Protein AF-A0A1X7HZS0-F1 (afdb_monomer)

Mean predicted aligned error: 18.62 Å

Sequence (352 aa):
MPVCSKCGAELDEAAKFCMECGTPVSQNKKCVKCGAELPNNAKFCFSCGAPQDVATPIAEKAEPKNNAGESSDSEENIVGKNKSSSTEETFTDPRDGEVYRTCKIGNQIWMAENLRYRPPKGGSYPYDKNKDYVEKYGRLYEWECVKEAVPPGWHLPSEEETKKMIAFIEKNYNGSDALHSEDWDDGIDSYGFNAIPSGFRGWKDDLYSSVDEFREDYRKFVFLGNSAVFWINAEINVLRIDSERVYIPQNDIVQYINDNEEYTFNDNQFRQYYACSIRCIKDAPIEIQCDFCKKTFNASKNPIKTFEQEYIDGSPIQKKDIIKRMCYGCQNTIGRDFIKKQAKLERKYKKQ

Solvent-accessible surface area (backbone atoms only — not comparable to full-atom values): 21557 Å² total; per-residue (Å²): 127,56,55,36,94,86,79,62,49,80,40,63,96,82,46,60,45,35,90,89,77,66,48,71,44,79,49,72,38,63,34,91,84,78,60,50,82,33,54,62,84,44,54,49,33,91,88,76,68,45,77,40,89,84,86,79,84,85,85,82,89,85,86,88,83,89,84,88,84,83,89,84,93,77,93,76,89,75,87,70,86,73,78,74,86,65,80,80,46,68,46,69,41,89,88,80,64,54,74,36,48,39,23,62,55,89,92,46,43,32,42,21,45,49,44,66,75,79,52,96,56,68,55,71,40,40,55,93,79,34,71,78,37,27,78,79,61,9,29,25,35,18,54,89,21,45,78,71,51,50,54,91,71,39,38,68,33,39,65,71,58,47,50,52,46,42,58,52,42,61,75,77,38,97,51,27,37,46,33,22,16,82,82,41,100,66,37,62,23,75,50,49,39,39,43,51,36,57,15,34,35,34,80,63,81,92,63,78,88,68,87,85,72,97,56,76,87,53,57,40,80,44,50,62,74,53,21,25,35,26,49,22,44,99,80,81,45,47,41,39,37,35,92,66,40,62,46,65,67,92,67,43,88,72,52,76,84,54,102,85,54,86,52,84,55,95,42,83,85,51,55,64,72,26,18,30,24,42,46,37,30,54,54,73,73,51,71,42,60,20,74,80,83,63,49,74,38,40,54,90,82,39,76,62,51,77,43,79,40,78,61,63,92,94,58,85,83,56,86,48,86,45,80,44,41,38,37,59,72,48,37,72,68,52,40,53,58,48,52,54,51,49,59,52,49,54,60,54,60,77,72,108

Secondary structure (DSSP, 8-state):
--B-TTT--B--TT-SB-TTT--B--PEEE-TTT--EEETT-SB-TTT--B---PPPPP------------------------------EEE-TTT--EEEEEEETTEEEESS------SSS-EE-GGG-THHHHHH--EEEHHHHHHHSPTTEEPPPHHHHHHHHHHHHHH-SSGGGTB-TTSTT---TTS--B---BEEEE-STTTTS-S---GGGEEEESTTTEEEEEETTTTEEEEEESS-EE--SS---EEEETTEEE----TTTGGG-EEB--PEEPPP-EEE-TTT--EEETTTS-EEEEEE---TTSS-----EEEEEEHHHIIIIIHHHHHHHHHHHHHHTT-

Structure (mmCIF, N/CA/C/O backbone):
data_AF-A0A1X7HZS0-F1
#
_entry.id   AF-A0A1X7HZS0-F1
#
loop_
_atom_site.group_PDB
_atom_site.id
_atom_site.type_symbol
_atom_site.label_atom_id
_atom_site.label_alt_id
_atom_site.label_comp_id
_atom_site.label_asym_id
_atom_site.label_entity_id
_atom_site.label_seq_id
_atom_site.pdbx_PDB_ins_code
_atom_site.Cartn_x
_atom_site.Cartn_y
_atom_site.Cartn_z
_atom_site.occupancy
_atom_site.B_iso_or_equiv
_atom_site.auth_seq_id
_atom_site.auth_comp_id
_atom_site.auth_asym_id
_atom_site.auth_atom_id
_atom_site.pdbx_PDB_model_num
ATOM 1 N N . MET A 1 1 ? -32.270 -35.314 -18.629 1.00 61.00 1 MET A N 1
ATOM 2 C CA . MET A 1 1 ? -30.945 -34.854 -19.085 1.00 61.00 1 MET A CA 1
ATOM 3 C C . MET A 1 1 ? -30.849 -33.361 -18.822 1.00 61.00 1 MET A C 1
ATOM 5 O O . MET A 1 1 ? -31.813 -32.666 -19.140 1.00 61.00 1 MET A O 1
ATOM 9 N N . PRO A 1 2 ? -29.788 -32.874 -18.160 1.00 78.38 2 PRO A N 1
ATOM 10 C CA . PRO A 1 2 ? -29.601 -31.444 -17.945 1.00 78.38 2 PRO A CA 1
ATOM 11 C C . PRO A 1 2 ? -29.408 -30.723 -19.287 1.00 78.38 2 PRO A C 1
ATOM 13 O O . PRO A 1 2 ? -28.854 -31.287 -20.224 1.00 78.38 2 PRO A O 1
ATOM 16 N N . VAL A 1 3 ? -29.878 -29.479 -19.389 1.00 85.00 3 VAL A N 1
ATOM 17 C CA . VAL A 1 3 ? -29.718 -28.634 -20.585 1.00 85.00 3 VAL A CA 1
ATOM 18 C C . VAL A 1 3 ? -29.025 -27.332 -20.213 1.00 85.00 3 VAL A C 1
ATOM 20 O O . VAL A 1 3 ? -29.193 -26.811 -19.108 1.00 85.00 3 VAL A O 1
ATOM 23 N N . CYS A 1 4 ? -28.216 -26.801 -21.125 1.00 82.75 4 CYS A N 1
ATOM 24 C CA . CYS A 1 4 ? -27.489 -25.563 -20.911 1.00 82.75 4 CYS A CA 1
ATOM 25 C C . CYS A 1 4 ? -28.460 -24.390 -20.767 1.00 82.75 4 CYS A C 1
ATOM 27 O O . CYS A 1 4 ? -29.190 -24.062 -21.700 1.00 82.75 4 CYS A O 1
ATOM 29 N N . SER A 1 5 ? -28.390 -23.687 -19.637 1.00 83.06 5 SER A N 1
ATOM 30 C CA . SER A 1 5 ? -29.230 -22.519 -19.343 1.00 83.06 5 SER A CA 1
ATOM 31 C C . SER A 1 5 ? -29.058 -21.354 -20.324 1.00 83.06 5 SER A C 1
ATOM 33 O O . SER A 1 5 ? -29.925 -20.487 -20.383 1.00 83.06 5 SER A O 1
ATOM 35 N N . LYS A 1 6 ? -27.959 -21.319 -21.094 1.00 87.75 6 LYS A N 1
ATOM 36 C CA . LYS A 1 6 ? -27.672 -20.249 -22.060 1.00 87.75 6 LYS A CA 1
ATOM 37 C C . LYS A 1 6 ? -28.044 -20.592 -23.503 1.00 87.75 6 LYS A C 1
ATOM 39 O O . LYS A 1 6 ? -28.541 -19.725 -24.209 1.00 87.75 6 LYS A O 1
ATOM 44 N N . CYS A 1 7 ? -27.764 -21.811 -23.965 1.00 89.25 7 CYS A N 1
ATOM 45 C CA . CYS A 1 7 ? -27.933 -22.181 -25.381 1.00 89.25 7 CYS A CA 1
ATOM 46 C C . CYS A 1 7 ? -28.903 -23.343 -25.621 1.00 89.25 7 CYS A C 1
ATOM 48 O O . CYS A 1 7 ? -29.181 -23.664 -26.769 1.00 89.25 7 CYS A O 1
ATOM 50 N N . GLY A 1 8 ? -29.409 -23.980 -24.562 1.00 86.50 8 GLY A N 1
ATOM 51 C CA . GLY A 1 8 ? -30.357 -25.090 -24.662 1.00 86.50 8 GLY A CA 1
ATOM 52 C C . GLY A 1 8 ? -29.756 -26.433 -25.085 1.00 86.50 8 GLY A C 1
ATOM 53 O O . GLY A 1 8 ? -30.497 -27.408 -25.129 1.00 86.50 8 GLY A O 1
ATOM 54 N N . ALA A 1 9 ? -28.448 -26.513 -25.360 1.00 89.94 9 ALA A N 1
ATOM 55 C CA . ALA A 1 9 ? -27.779 -27.771 -25.693 1.00 89.94 9 ALA A CA 1
ATOM 56 C C . ALA A 1 9 ? -27.887 -28.796 -24.552 1.00 89.94 9 ALA A C 1
ATOM 58 O O . ALA A 1 9 ? -27.833 -28.426 -23.375 1.00 89.94 9 ALA A O 1
ATOM 59 N N . GLU A 1 10 ? -28.019 -30.074 -24.898 1.00 88.62 10 GLU A N 1
ATOM 60 C CA . GLU A 1 10 ? -28.015 -31.169 -23.928 1.00 88.62 10 GLU A CA 1
ATOM 61 C C . GLU A 1 10 ? -26.640 -31.292 -23.262 1.00 88.62 10 GLU A C 1
ATOM 63 O O . GLU A 1 10 ? -25.597 -31.137 -23.899 1.00 88.62 10 GLU A O 1
ATOM 68 N N . LEU A 1 11 ? -26.641 -31.525 -21.953 1.00 80.75 11 LEU A N 1
ATOM 69 C CA . LEU A 1 11 ? -25.443 -31.628 -21.134 1.00 80.75 11 LEU A CA 1
ATOM 70 C C . LEU A 1 11 ? -25.307 -33.044 -20.580 1.00 80.75 11 LEU A C 1
ATOM 72 O O . LEU A 1 11 ? -26.287 -33.661 -20.161 1.00 80.75 11 LEU A O 1
ATOM 76 N N . ASP A 1 12 ? -24.066 -33.515 -20.514 1.00 80.06 12 ASP A N 1
ATOM 77 C CA . ASP A 1 12 ? -23.708 -34.715 -19.765 1.00 80.06 12 ASP A CA 1
ATOM 78 C C . ASP A 1 12 ? -23.912 -34.486 -18.251 1.00 80.06 12 ASP A C 1
ATOM 80 O O . ASP A 1 12 ? -23.691 -33.381 -17.739 1.00 80.06 12 ASP A O 1
ATOM 84 N N . GLU A 1 13 ? -24.331 -35.522 -17.517 1.00 72.81 13 GLU A N 1
ATOM 85 C CA . GLU A 1 13 ? -24.568 -35.460 -16.066 1.00 72.81 13 GLU A CA 1
ATOM 86 C C . GLU A 1 13 ? -23.307 -35.158 -15.242 1.00 72.81 13 GLU A C 1
ATOM 88 O O . GLU A 1 13 ? -23.432 -34.819 -14.069 1.00 72.81 13 GLU A O 1
ATOM 93 N N . ALA A 1 14 ? -22.108 -35.205 -15.826 1.00 73.69 14 ALA A N 1
ATOM 94 C CA . ALA A 1 14 ? -20.850 -34.790 -15.203 1.00 73.69 14 ALA A CA 1
ATOM 95 C C . ALA A 1 14 ? -20.228 -33.521 -15.832 1.00 73.69 14 ALA A C 1
ATOM 97 O O . ALA A 1 14 ? -19.133 -33.106 -15.433 1.00 73.69 14 ALA A O 1
ATOM 98 N N . ALA A 1 15 ? -20.891 -32.883 -16.807 1.00 75.75 15 ALA A N 1
ATOM 99 C CA . ALA A 1 15 ? -20.347 -31.720 -17.509 1.00 75.75 15 ALA A CA 1
ATOM 100 C C . ALA A 1 15 ? -20.183 -30.509 -16.573 1.00 75.75 15 ALA A C 1
ATOM 102 O O . ALA A 1 15 ? -21.143 -30.028 -15.974 1.00 75.75 15 ALA A O 1
ATOM 103 N N . LYS A 1 16 ? -18.957 -29.969 -16.493 1.00 80.44 16 LYS A N 1
ATOM 104 C CA . LYS A 1 16 ? -18.635 -28.726 -15.758 1.00 80.44 16 LYS A CA 1
ATOM 105 C C . LYS A 1 16 ? -18.859 -27.461 -16.593 1.00 80.44 16 LYS A C 1
ATOM 107 O O . LYS A 1 16 ? -19.044 -26.381 -16.039 1.00 80.44 16 LYS A O 1
ATOM 112 N N . PHE A 1 17 ? -18.849 -27.594 -17.918 1.00 88.06 17 PHE A N 1
ATOM 113 C CA . PHE A 1 17 ? -19.061 -26.518 -18.885 1.00 88.06 17 PHE A CA 1
ATOM 114 C C . PHE A 1 17 ? -19.849 -27.062 -20.080 1.00 88.06 17 PHE A C 1
ATOM 116 O O . PHE A 1 17 ? -19.702 -28.228 -20.442 1.00 88.06 17 PHE A O 1
ATOM 123 N N . CYS A 1 18 ? -20.676 -26.219 -20.693 1.00 86.62 18 CYS A N 1
ATOM 124 C CA . CYS A 1 18 ? -21.368 -26.540 -21.934 1.00 86.62 18 CYS A CA 1
ATOM 125 C C . CYS A 1 18 ? -20.360 -26.631 -23.082 1.00 86.62 18 CYS A C 1
ATOM 127 O O . CYS A 1 18 ? -19.649 -25.661 -23.344 1.00 86.62 18 CYS A O 1
ATOM 129 N N . MET A 1 19 ? -20.334 -27.763 -23.784 1.00 84.69 19 MET A N 1
ATOM 130 C CA . MET A 1 19 ? -19.405 -27.985 -24.897 1.00 84.69 19 MET A CA 1
ATOM 131 C C . MET A 1 19 ? -19.729 -27.132 -26.132 1.00 84.69 19 MET A C 1
ATOM 133 O O . MET A 1 19 ? -18.832 -26.851 -26.915 1.00 84.69 19 MET A O 1
ATOM 137 N N . GLU A 1 20 ? -20.973 -26.663 -26.267 1.00 89.62 20 GLU A N 1
ATOM 138 C CA . GLU A 1 20 ? -21.412 -25.850 -27.410 1.00 89.62 20 GLU A CA 1
ATOM 139 C C . GLU A 1 20 ? -21.134 -24.350 -27.231 1.00 89.62 20 GLU A C 1
ATOM 141 O O . GLU A 1 20 ? -20.788 -23.653 -28.179 1.00 89.62 20 GLU A O 1
ATOM 146 N N . CYS A 1 21 ? -21.290 -23.810 -26.017 1.00 90.19 21 CYS A N 1
ATOM 147 C CA . CYS A 1 21 ? -21.216 -22.357 -25.795 1.00 90.19 21 CYS A CA 1
ATOM 148 C C . CYS A 1 21 ? -20.291 -21.924 -24.651 1.00 90.19 21 CYS A C 1
ATOM 150 O O . CYS A 1 21 ? -20.258 -20.741 -24.303 1.00 90.19 21 CYS A O 1
ATOM 152 N N . GLY A 1 22 ? -19.594 -22.870 -24.015 1.00 80.88 22 GLY A N 1
ATOM 153 C CA . GLY A 1 22 ? -18.628 -22.616 -22.943 1.00 80.88 22 GLY A CA 1
ATOM 154 C C . GLY A 1 22 ? -19.232 -22.174 -21.607 1.00 80.88 22 GLY A C 1
ATOM 155 O O . GLY A 1 22 ? -18.494 -21.851 -20.681 1.00 80.88 22 GLY A O 1
ATOM 156 N N . THR A 1 23 ? -20.564 -22.142 -21.471 1.00 84.94 23 THR A N 1
ATOM 157 C CA . THR A 1 23 ? -21.205 -21.683 -20.225 1.00 84.94 23 THR A CA 1
ATOM 158 C C . THR A 1 23 ? -20.960 -22.687 -19.097 1.00 84.94 23 THR A C 1
ATOM 160 O O . THR A 1 23 ? -21.277 -23.864 -19.286 1.00 84.94 23 THR A O 1
ATOM 163 N N . PRO A 1 24 ? -20.434 -22.264 -17.932 1.00 79.88 24 PRO A N 1
ATOM 164 C CA . PRO A 1 24 ? -20.241 -23.147 -16.788 1.00 79.88 24 PRO A CA 1
ATOM 165 C C . PRO A 1 24 ? -21.575 -23.725 -16.310 1.00 79.88 24 PRO A C 1
ATOM 167 O O . PRO A 1 24 ? -22.572 -23.015 -16.176 1.00 79.88 24 PRO A O 1
ATOM 170 N N . VAL A 1 25 ? -21.583 -25.029 -16.057 1.00 76.38 25 VAL A N 1
ATOM 171 C CA . VAL A 1 25 ? -22.755 -25.778 -15.609 1.00 76.38 25 VAL A CA 1
ATOM 172 C C . VAL A 1 25 ? -22.646 -25.934 -14.098 1.00 76.38 25 VAL A C 1
ATOM 174 O O . VAL A 1 25 ? -21.897 -26.765 -13.583 1.00 76.38 25 VAL A O 1
ATOM 177 N N . SER A 1 26 ? -23.380 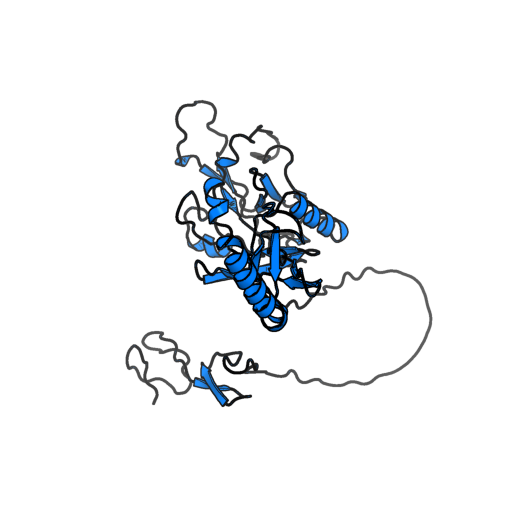-25.097 -13.370 1.00 65.81 26 SER A N 1
ATOM 178 C CA . SER A 1 26 ? -23.444 -25.162 -11.911 1.00 65.81 26 SER A CA 1
ATOM 179 C C . SER A 1 26 ? -24.327 -26.332 -11.490 1.00 65.81 26 SER A C 1
ATOM 181 O O . SER A 1 26 ? -25.541 -26.196 -11.373 1.00 65.81 26 SER A O 1
ATOM 183 N N . GLN A 1 27 ? -23.733 -27.500 -11.273 1.00 64.94 27 GLN A N 1
ATOM 184 C CA . GLN A 1 27 ? -24.422 -28.575 -10.562 1.00 64.94 27 GLN A CA 1
ATOM 185 C C . GLN A 1 27 ? -24.462 -28.235 -9.072 1.00 64.94 27 GLN A C 1
ATOM 187 O O . GLN A 1 27 ? -23.456 -27.803 -8.514 1.00 64.94 27 GLN A O 1
ATOM 192 N N . ASN A 1 28 ? -25.608 -28.402 -8.418 1.00 70.44 28 ASN A N 1
ATOM 193 C CA . ASN A 1 28 ? -25.725 -28.116 -6.992 1.00 70.44 28 ASN A CA 1
ATOM 194 C C . ASN A 1 28 ? -25.375 -29.376 -6.180 1.00 70.44 28 ASN A C 1
ATOM 196 O O . ASN A 1 28 ? -26.042 -30.400 -6.310 1.00 70.44 28 ASN A O 1
ATOM 200 N N . LYS A 1 29 ? -24.349 -29.304 -5.327 1.00 79.19 29 LYS A N 1
ATOM 201 C CA . LYS A 1 29 ? -24.060 -30.289 -4.271 1.00 79.19 29 LYS A CA 1
ATOM 202 C C . LYS A 1 29 ? -24.746 -29.892 -2.965 1.00 79.19 29 LYS A C 1
ATOM 204 O O . LYS A 1 29 ? -25.167 -28.755 -2.807 1.00 79.19 29 LYS A O 1
ATOM 209 N N . LYS A 1 30 ? -24.853 -30.796 -1.992 1.00 85.31 30 LYS A N 1
ATOM 210 C CA . LYS A 1 30 ? -25.367 -30.460 -0.651 1.00 85.31 30 LYS A CA 1
ATOM 211 C C . LYS A 1 30 ? -24.228 -30.374 0.354 1.00 85.31 30 LYS A C 1
ATOM 213 O O . LYS A 1 30 ? -23.296 -31.169 0.309 1.00 85.31 30 LYS A O 1
ATOM 218 N N . CYS A 1 31 ? -24.315 -29.415 1.270 1.00 84.38 31 CYS A N 1
ATOM 219 C CA . CYS A 1 31 ? -23.360 -29.253 2.357 1.00 84.38 31 CYS A CA 1
ATOM 220 C C . CYS A 1 31 ? -23.299 -30.517 3.229 1.00 84.38 31 CYS A C 1
ATOM 222 O O . CYS A 1 31 ? -24.317 -30.910 3.800 1.00 84.38 31 CYS A O 1
ATOM 224 N N . VAL A 1 32 ? -22.100 -31.075 3.432 1.00 86.00 32 VAL A N 1
ATOM 225 C CA . VAL A 1 32 ? -21.855 -32.267 4.264 1.00 86.00 32 VAL A CA 1
ATOM 226 C C . VAL A 1 32 ? -22.178 -32.059 5.748 1.00 86.00 32 VAL A C 1
ATOM 228 O O . VAL A 1 32 ? -22.299 -33.032 6.482 1.00 86.00 32 VAL A O 1
ATOM 231 N N . LYS A 1 33 ? -22.321 -30.805 6.208 1.00 89.12 33 LYS A N 1
ATOM 232 C CA . LYS A 1 33 ? -22.623 -30.478 7.614 1.00 89.12 33 LYS A CA 1
ATOM 233 C C . LYS A 1 33 ? -24.076 -30.066 7.854 1.00 89.12 33 LYS A C 1
ATOM 235 O O . LYS A 1 33 ? -24.669 -30.520 8.824 1.00 89.12 33 LYS A O 1
ATOM 240 N N . CYS A 1 34 ? -24.639 -29.175 7.035 1.00 89.88 34 CYS A N 1
ATOM 241 C CA . CYS A 1 34 ? -25.972 -28.601 7.279 1.00 89.88 34 CYS A CA 1
ATOM 242 C C . CYS A 1 34 ? -27.009 -28.902 6.188 1.00 89.88 34 CYS A C 1
ATOM 244 O O . CYS A 1 34 ? -28.154 -28.485 6.324 1.00 89.88 34 CYS A O 1
ATOM 246 N N . GLY A 1 35 ? -26.627 -29.583 5.102 1.00 84.75 35 GLY A N 1
ATOM 247 C CA . GLY A 1 35 ? -27.541 -29.963 4.022 1.00 84.75 35 GLY A CA 1
ATOM 248 C C . GLY A 1 35 ? -27.962 -28.840 3.066 1.00 84.75 35 GLY A C 1
ATOM 249 O O . GLY A 1 35 ? -28.710 -29.117 2.133 1.00 84.75 35 GLY A O 1
ATOM 250 N N . ALA A 1 36 ? -27.480 -27.604 3.256 1.00 85.50 36 ALA A N 1
ATOM 251 C CA . ALA A 1 36 ? -27.737 -26.491 2.336 1.00 85.50 36 ALA A CA 1
ATOM 252 C C . ALA A 1 36 ? -27.266 -26.818 0.907 1.00 85.50 36 ALA A C 1
ATOM 254 O O . ALA A 1 36 ? -26.215 -27.436 0.738 1.00 85.50 36 ALA A O 1
ATOM 255 N N . GLU A 1 37 ? -28.020 -26.397 -0.108 1.00 84.88 37 GLU A N 1
ATOM 256 C CA . GLU A 1 37 ? -27.626 -26.548 -1.513 1.00 84.88 37 GLU A CA 1
ATOM 257 C C . GLU A 1 37 ? -26.499 -25.569 -1.852 1.00 84.88 37 GLU A C 1
ATOM 259 O O . GLU A 1 37 ? -26.596 -24.372 -1.600 1.00 84.88 37 GLU A O 1
ATOM 264 N N . LEU A 1 38 ? -25.409 -26.087 -2.400 1.00 80.75 38 LEU A N 1
ATOM 265 C CA . LEU A 1 38 ? -24.179 -25.380 -2.720 1.00 80.75 38 LEU A CA 1
ATOM 266 C C . LEU A 1 38 ? -23.834 -25.592 -4.196 1.00 80.75 38 LEU A C 1
ATOM 268 O O . LEU A 1 38 ? -24.042 -26.687 -4.705 1.00 80.75 38 LEU A O 1
ATOM 272 N N . PRO A 1 39 ? -23.207 -24.627 -4.876 1.00 77.25 39 PRO A N 1
ATOM 273 C CA . PRO A 1 39 ? -22.561 -24.884 -6.161 1.00 77.25 39 PRO A CA 1
ATOM 274 C C . PRO A 1 39 ? -21.507 -26.003 -6.055 1.00 77.25 39 PRO A C 1
ATOM 276 O O . PRO A 1 39 ? -20.835 -26.128 -5.028 1.00 77.25 39 PRO A O 1
ATOM 279 N N . ASN A 1 40 ? -21.314 -26.802 -7.111 1.00 69.56 40 ASN A N 1
ATOM 280 C CA . ASN A 1 40 ? -20.417 -27.970 -7.088 1.00 69.56 40 ASN A CA 1
ATOM 281 C C . ASN A 1 40 ? -18.975 -27.604 -6.693 1.00 69.56 40 ASN A C 1
ATOM 283 O O . ASN A 1 40 ? -18.286 -28.361 -6.012 1.00 69.56 40 ASN A O 1
ATOM 287 N N . ASN A 1 41 ? -18.527 -26.405 -7.071 1.00 69.12 41 ASN A N 1
ATOM 288 C CA . ASN A 1 41 ? -17.192 -25.885 -6.779 1.00 69.12 41 ASN A CA 1
ATOM 289 C C . ASN A 1 41 ? -17.055 -25.223 -5.392 1.00 69.12 41 ASN A C 1
ATOM 291 O O . ASN A 1 41 ? -15.976 -24.727 -5.066 1.00 69.12 41 ASN A O 1
ATOM 295 N N . ALA A 1 42 ? -18.108 -25.192 -4.568 1.00 78.56 42 ALA A N 1
ATOM 296 C CA . ALA A 1 42 ? -18.057 -24.561 -3.254 1.00 78.56 42 ALA A CA 1
ATOM 297 C C . ALA A 1 42 ? -17.129 -25.341 -2.309 1.00 78.56 42 ALA A C 1
ATOM 299 O O . ALA A 1 42 ? -17.480 -26.432 -1.868 1.00 78.56 42 ALA A O 1
ATOM 300 N N . LYS A 1 43 ? -15.964 -24.779 -1.969 1.00 84.69 43 LYS A N 1
ATOM 301 C CA . LYS A 1 43 ? -15.030 -25.351 -0.975 1.00 84.69 43 LYS A CA 1
ATOM 302 C C . LYS A 1 43 ? -15.501 -25.158 0.471 1.00 84.69 43 LYS A C 1
ATOM 304 O O . LYS A 1 43 ? -15.020 -25.834 1.372 1.00 84.69 43 LYS A O 1
ATOM 309 N N . PHE A 1 44 ? -16.452 -24.250 0.696 1.00 89.19 44 PHE A N 1
ATOM 310 C CA . PHE A 1 44 ? -17.044 -23.963 2.002 1.00 89.19 44 PHE A CA 1
ATOM 311 C C . PHE A 1 44 ? -18.549 -23.719 1.864 1.00 89.19 44 PHE A C 1
ATOM 313 O O . PHE A 1 44 ? -19.019 -23.186 0.860 1.00 89.19 44 PHE A O 1
ATOM 320 N N . CYS A 1 45 ? -19.318 -24.099 2.883 1.00 86.00 45 CYS A N 1
ATOM 321 C CA . CYS A 1 45 ? -20.753 -23.842 2.932 1.00 86.00 45 CYS A CA 1
ATOM 322 C C . CYS A 1 45 ? -21.044 -22.391 3.342 1.00 86.00 45 CYS A C 1
ATOM 324 O O . CYS A 1 45 ? -20.699 -21.994 4.453 1.00 86.00 45 CYS A O 1
ATOM 326 N N . PHE A 1 46 ? -21.760 -21.629 2.512 1.00 80.69 46 PHE A N 1
ATOM 327 C CA . PHE A 1 46 ? -22.145 -20.247 2.836 1.00 80.69 46 PHE A CA 1
ATOM 328 C C . PHE A 1 46 ? -23.152 -20.135 3.995 1.00 80.69 46 PHE A C 1
ATOM 330 O O . PHE A 1 46 ? -23.268 -19.077 4.601 1.00 80.69 46 PHE A O 1
ATOM 337 N N . SER A 1 47 ? -23.870 -21.212 4.335 1.00 84.81 47 SER A N 1
ATOM 338 C CA . SER A 1 47 ? -24.829 -21.204 5.449 1.00 84.81 47 SER A CA 1
ATOM 339 C C . SER A 1 47 ? -24.204 -21.549 6.802 1.00 84.81 47 SER A C 1
ATOM 341 O O . SER A 1 47 ? -24.668 -21.051 7.820 1.00 84.81 47 SER A O 1
ATOM 343 N N . CYS A 1 48 ? -23.190 -22.423 6.852 1.00 84.62 48 CYS A N 1
ATOM 344 C CA . CYS A 1 48 ? -22.647 -22.925 8.125 1.00 84.62 48 CYS A CA 1
ATOM 345 C C . CYS A 1 48 ? -21.114 -22.901 8.239 1.00 84.62 48 CYS A C 1
ATOM 347 O O . CYS A 1 48 ? -20.578 -23.384 9.237 1.00 84.62 48 CYS A O 1
ATOM 349 N N . GLY A 1 49 ? -20.405 -22.428 7.211 1.00 82.19 49 GLY A N 1
ATOM 350 C CA . GLY A 1 49 ? -18.945 -22.282 7.193 1.00 82.19 49 GLY A CA 1
ATOM 351 C C . GLY A 1 49 ? -18.145 -23.586 7.122 1.00 82.19 49 GLY A C 1
ATOM 352 O O . GLY A 1 49 ? -16.925 -23.556 7.237 1.00 82.19 49 GLY A O 1
ATOM 353 N N . ALA A 1 50 ? -18.793 -24.744 6.958 1.00 87.25 50 ALA A N 1
ATOM 354 C CA . ALA A 1 50 ? -18.086 -26.024 6.942 1.00 87.25 50 ALA A CA 1
ATOM 355 C C . ALA A 1 50 ? -17.305 -26.222 5.633 1.00 87.25 50 ALA A C 1
ATOM 357 O O . ALA A 1 50 ? -17.888 -25.977 4.570 1.00 87.25 50 ALA A O 1
ATOM 358 N N . PRO A 1 51 ? -16.057 -26.722 5.680 1.00 88.81 51 PRO A N 1
ATOM 359 C CA . PRO A 1 51 ? -15.314 -27.101 4.483 1.00 88.81 51 PRO A CA 1
ATOM 360 C C . PRO A 1 51 ? -16.011 -28.258 3.760 1.00 88.81 51 PRO A C 1
ATOM 362 O O . PRO A 1 51 ? -16.604 -29.130 4.395 1.00 88.81 51 PRO A O 1
ATOM 365 N N . GLN A 1 52 ? -15.967 -28.237 2.435 1.00 83.75 52 GLN A N 1
ATOM 366 C CA . GLN A 1 52 ? -16.571 -29.218 1.540 1.00 83.75 52 GLN A CA 1
ATOM 367 C C . GLN A 1 52 ? -15.465 -29.721 0.607 1.00 83.75 52 GLN A C 1
ATOM 369 O O . GLN A 1 52 ? -14.795 -28.903 -0.018 1.00 83.75 52 GLN A O 1
ATOM 374 N N . ASP A 1 53 ? -15.299 -31.043 0.534 1.00 71.12 53 ASP A N 1
ATOM 375 C CA . ASP A 1 53 ? -14.244 -31.780 -0.186 1.00 71.12 53 ASP A CA 1
ATOM 376 C C . ASP A 1 53 ? -12.878 -31.809 0.532 1.00 71.12 53 ASP A C 1
ATOM 378 O O . ASP A 1 53 ? -11.979 -31.017 0.258 1.00 71.12 53 ASP A O 1
ATOM 382 N N . VAL A 1 54 ? -12.707 -32.772 1.450 1.00 51.00 54 VAL A N 1
ATOM 383 C CA . VAL A 1 54 ? -11.415 -33.077 2.091 1.00 51.00 54 VAL A CA 1
ATOM 384 C C . VAL A 1 54 ? -10.968 -34.476 1.662 1.00 51.00 54 VAL A C 1
ATOM 386 O O . VAL A 1 54 ? -11.497 -35.473 2.148 1.00 51.00 54 VAL A O 1
ATOM 389 N N . ALA A 1 55 ? -9.991 -34.554 0.757 1.00 38.53 55 ALA A N 1
ATOM 390 C CA . ALA A 1 55 ? -9.210 -35.769 0.542 1.00 38.53 55 ALA A CA 1
ATOM 391 C C . ALA A 1 55 ? -8.141 -35.858 1.644 1.00 38.53 55 ALA A C 1
ATOM 393 O O . ALA A 1 55 ? -7.331 -34.948 1.813 1.00 38.53 55 ALA A O 1
ATOM 394 N N . THR A 1 56 ? -8.179 -36.926 2.436 1.00 30.52 56 THR A N 1
ATOM 395 C CA . THR A 1 56 ? -7.252 -37.186 3.547 1.00 30.52 56 THR A CA 1
ATOM 396 C C . THR A 1 56 ? -5.974 -37.867 3.032 1.00 30.52 56 THR A C 1
ATOM 398 O O . THR A 1 56 ? -6.097 -38.824 2.269 1.00 30.52 56 THR A O 1
ATOM 401 N N . PRO A 1 57 ? -4.758 -37.476 3.459 1.00 34.56 57 PRO A N 1
ATOM 402 C CA . PRO A 1 57 ? -3.570 -38.311 3.295 1.00 34.56 57 PRO A CA 1
ATOM 403 C C . PRO A 1 57 ? -3.538 -39.411 4.367 1.00 34.56 57 PRO A C 1
ATOM 405 O O . PRO A 1 57 ? -3.731 -39.142 5.554 1.00 34.56 57 PRO A O 1
ATOM 408 N N . ILE A 1 58 ? -3.292 -40.649 3.938 1.00 32.50 58 ILE A N 1
ATOM 409 C CA . ILE A 1 58 ? -3.115 -41.832 4.788 1.00 32.50 58 ILE A CA 1
ATOM 410 C C . ILE A 1 58 ? -1.757 -41.737 5.496 1.00 32.50 58 ILE A C 1
ATOM 412 O O . ILE A 1 58 ? -0.724 -41.572 4.852 1.00 32.50 58 ILE A O 1
ATOM 416 N N . ALA A 1 59 ? -1.776 -41.844 6.825 1.00 30.38 59 ALA A N 1
ATOM 417 C CA . ALA A 1 59 ? -0.599 -42.003 7.669 1.00 30.38 59 ALA A CA 1
ATOM 418 C C . ALA A 1 59 ? -0.176 -43.479 7.708 1.00 30.38 59 ALA A C 1
ATOM 420 O O . ALA A 1 59 ? -1.010 -44.343 7.984 1.00 30.38 59 ALA A O 1
ATOM 421 N N . GLU A 1 60 ? 1.113 -43.761 7.512 1.00 32.09 60 GLU A N 1
ATOM 422 C CA . GLU A 1 60 ? 1.696 -45.079 7.772 1.00 32.09 60 GLU A CA 1
ATOM 423 C C . GLU A 1 60 ? 2.759 -44.978 8.877 1.00 32.09 60 GLU A C 1
ATOM 425 O O . GLU A 1 60 ? 3.590 -44.071 8.904 1.00 32.09 60 GLU A O 1
ATOM 430 N N . LYS A 1 61 ? 2.635 -45.884 9.850 1.00 32.72 61 LYS A N 1
ATOM 431 C CA . LYS A 1 61 ? 3.402 -45.975 11.098 1.00 32.72 61 LYS A CA 1
ATOM 432 C C . LYS A 1 61 ? 4.784 -46.594 10.870 1.00 32.72 61 LYS A C 1
ATOM 434 O O . LYS A 1 61 ? 4.880 -47.601 10.177 1.00 32.72 61 LYS A O 1
ATOM 439 N N . ALA A 1 62 ? 5.780 -46.150 11.638 1.00 28.59 62 ALA A N 1
ATOM 440 C CA . ALA A 1 62 ? 6.818 -47.037 12.169 1.00 28.59 62 ALA A CA 1
ATOM 441 C C . ALA A 1 62 ? 7.349 -46.523 13.523 1.00 28.59 62 ALA A C 1
ATOM 443 O O . ALA A 1 62 ? 7.655 -45.346 13.687 1.00 28.59 62 ALA A O 1
ATOM 444 N N . GLU A 1 63 ? 7.394 -47.441 14.486 1.00 29.83 63 GLU A N 1
ATOM 445 C CA . GLU A 1 63 ? 7.783 -47.310 15.898 1.00 29.83 63 GLU A CA 1
ATOM 446 C C . GLU A 1 63 ? 9.305 -47.552 16.128 1.00 29.83 63 GLU A C 1
ATOM 448 O O . GLU A 1 63 ? 10.013 -47.914 15.185 1.00 29.83 63 GLU A O 1
ATOM 453 N N . PRO A 1 64 ? 9.840 -47.333 17.355 1.00 35.31 64 PRO A N 1
ATOM 454 C CA . PRO A 1 64 ? 11.197 -46.834 17.601 1.00 35.31 64 PRO A CA 1
ATOM 455 C C . PRO A 1 64 ? 12.236 -47.917 17.942 1.00 35.31 64 PRO A C 1
ATOM 457 O O . PRO A 1 64 ? 11.906 -49.005 18.414 1.00 35.31 64 PRO A O 1
ATOM 460 N N . LYS A 1 65 ? 13.527 -47.570 17.817 1.00 32.56 65 LYS A N 1
ATOM 461 C CA . LYS A 1 65 ? 14.628 -48.256 18.513 1.00 32.56 65 LYS A CA 1
ATOM 462 C C . LYS A 1 65 ? 15.597 -47.255 19.140 1.00 32.56 65 LYS A C 1
ATOM 464 O O . LYS A 1 65 ? 16.084 -46.341 18.485 1.00 32.56 65 LYS A O 1
ATOM 469 N N . ASN A 1 66 ? 15.844 -47.486 20.424 1.00 30.66 66 ASN A N 1
ATOM 470 C CA . ASN A 1 66 ? 16.752 -46.772 21.313 1.00 30.66 66 ASN A CA 1
ATOM 471 C C . ASN A 1 66 ? 18.225 -47.068 20.978 1.00 30.66 66 ASN A C 1
ATOM 473 O O . ASN A 1 66 ? 18.550 -48.222 20.699 1.00 30.66 66 ASN A O 1
ATOM 477 N N . ASN A 1 67 ? 19.118 -46.087 21.139 1.00 30.92 67 ASN A N 1
ATOM 478 C CA . ASN A 1 67 ? 20.192 -46.156 22.142 1.00 30.92 67 ASN A CA 1
ATOM 479 C C . ASN A 1 67 ? 20.972 -44.837 22.261 1.00 30.92 67 ASN A C 1
ATOM 481 O O . ASN A 1 67 ? 21.134 -44.098 21.297 1.00 30.92 67 ASN A O 1
ATOM 485 N N . ALA A 1 68 ? 21.417 -44.580 23.490 1.00 29.83 68 ALA A N 1
ATOM 486 C CA . ALA A 1 68 ? 22.153 -43.411 23.953 1.00 29.83 68 ALA A CA 1
ATOM 487 C C . ALA A 1 68 ? 23.655 -43.456 23.605 1.00 29.83 68 ALA A C 1
ATOM 489 O O . ALA A 1 68 ? 24.213 -44.542 23.451 1.00 29.83 68 ALA A O 1
ATOM 490 N N . GLY A 1 69 ? 24.304 -42.282 23.583 1.00 27.11 69 GLY A N 1
ATOM 491 C CA . GLY A 1 69 ? 25.768 -42.153 23.585 1.00 27.11 69 GLY A CA 1
ATOM 492 C C . GLY A 1 69 ? 26.309 -40.785 23.139 1.00 27.11 69 GLY A C 1
ATOM 493 O O . GLY A 1 69 ? 26.599 -40.611 21.968 1.00 27.11 69 GLY A O 1
ATOM 494 N N . GLU A 1 70 ? 26.396 -39.857 24.098 1.00 27.70 70 GLU A N 1
ATOM 495 C CA . GLU A 1 70 ? 27.399 -38.788 24.338 1.00 27.70 70 GLU A CA 1
ATOM 496 C C . GLU A 1 70 ? 28.063 -37.946 23.209 1.00 27.70 70 GLU A C 1
ATOM 498 O O . GLU A 1 70 ? 28.794 -38.437 22.360 1.00 27.70 70 GLU A O 1
ATOM 503 N N . SER A 1 71 ? 27.864 -36.623 23.363 1.00 31.11 71 SER A N 1
ATOM 504 C CA . SER A 1 71 ? 28.740 -35.443 23.165 1.00 31.11 71 SER A CA 1
ATOM 505 C C . SER A 1 71 ? 29.794 -35.381 22.046 1.00 31.11 71 SER A C 1
ATOM 507 O O . SER A 1 71 ? 30.789 -36.095 22.093 1.00 31.11 71 SER A O 1
ATOM 509 N N . SER A 1 72 ? 29.717 -34.326 21.225 1.00 28.86 72 SER A N 1
ATOM 510 C CA . SER A 1 72 ? 30.686 -33.208 21.235 1.00 28.86 72 SER A CA 1
ATOM 511 C C . SER A 1 72 ? 30.286 -32.122 20.229 1.00 28.86 72 SER A C 1
ATOM 513 O O . SER A 1 72 ? 29.601 -32.395 19.248 1.00 28.86 72 SER A O 1
ATOM 515 N N . ASP A 1 73 ? 30.732 -30.904 20.508 1.00 32.00 73 ASP A N 1
ATOM 516 C CA . ASP A 1 73 ? 30.387 -29.629 19.885 1.00 32.00 73 ASP A CA 1
ATOM 517 C C . ASP A 1 73 ? 30.604 -29.537 18.364 1.00 32.00 73 ASP A C 1
ATOM 519 O O . ASP A 1 73 ? 31.654 -29.903 17.836 1.00 32.00 73 ASP A O 1
ATOM 523 N N . SER A 1 74 ? 29.624 -28.962 17.664 1.00 33.94 74 SER A N 1
ATOM 524 C CA . SER A 1 74 ? 29.809 -28.010 16.553 1.00 33.94 74 SER A CA 1
ATOM 525 C C . SER A 1 74 ? 28.441 -27.488 16.103 1.00 33.94 74 SER A C 1
ATOM 527 O O . SER A 1 74 ? 27.568 -28.239 15.675 1.00 33.94 74 SER A O 1
ATOM 529 N N . GLU A 1 75 ? 28.238 -26.181 16.260 1.00 37.56 75 GLU A N 1
ATOM 530 C CA . GLU A 1 75 ? 27.059 -25.458 15.788 1.00 37.56 75 GLU A CA 1
ATOM 531 C C . GLU A 1 75 ? 27.082 -25.375 14.254 1.00 37.56 75 GLU A C 1
ATOM 533 O O . GLU A 1 75 ? 27.788 -24.548 13.678 1.00 37.56 75 GLU A O 1
ATOM 538 N N . GLU A 1 76 ? 26.289 -26.213 13.583 1.00 34.34 76 GLU A N 1
ATOM 539 C CA . GLU A 1 76 ? 25.926 -26.007 12.181 1.00 34.34 76 GLU A CA 1
ATOM 540 C C . GLU A 1 76 ? 24.551 -25.337 12.077 1.00 34.34 76 GLU A C 1
ATOM 542 O O . GLU A 1 76 ? 23.512 -25.859 12.488 1.00 34.34 76 GLU A O 1
ATOM 547 N N . ASN A 1 77 ? 24.589 -24.132 11.507 1.00 38.81 77 ASN A N 1
ATOM 548 C CA . ASN A 1 77 ? 23.462 -23.308 11.097 1.00 38.81 77 ASN A CA 1
ATOM 549 C C . ASN A 1 77 ? 22.540 -24.067 10.129 1.00 38.81 77 ASN A C 1
ATOM 551 O O . ASN A 1 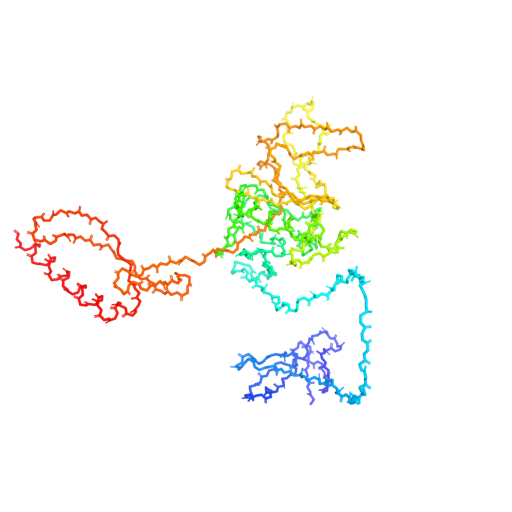77 ? 22.850 -24.215 8.948 1.00 38.81 77 ASN A O 1
ATOM 555 N N . ILE A 1 78 ? 21.356 -24.459 10.600 1.00 36.50 78 ILE A N 1
ATOM 556 C CA . ILE A 1 78 ? 20.234 -24.841 9.738 1.00 36.50 78 ILE A CA 1
ATOM 557 C C . ILE A 1 78 ? 19.182 -23.738 9.854 1.00 36.50 78 ILE A C 1
ATOM 559 O O . ILE A 1 78 ? 18.301 -23.773 10.714 1.00 36.50 78 ILE A O 1
ATOM 563 N N . VAL A 1 79 ? 19.275 -22.740 8.969 1.00 41.41 79 VAL A N 1
ATOM 564 C CA . VAL A 1 79 ? 18.185 -21.786 8.724 1.00 41.41 79 VAL A CA 1
ATOM 565 C C . VAL A 1 79 ? 17.063 -22.559 8.034 1.00 41.41 79 VAL A C 1
ATOM 567 O O . VAL A 1 79 ? 17.017 -22.729 6.816 1.00 41.41 79 VAL A O 1
ATOM 570 N N . GLY A 1 80 ? 16.186 -23.123 8.859 1.00 32.50 80 GLY A N 1
ATOM 571 C CA . GLY A 1 80 ? 14.999 -23.833 8.426 1.00 32.50 80 GLY A CA 1
ATOM 572 C C . GLY A 1 80 ? 14.021 -22.887 7.738 1.00 32.50 80 GLY A C 1
ATOM 573 O O . GLY A 1 80 ? 13.575 -21.898 8.320 1.00 32.50 80 GLY A O 1
ATOM 574 N N . LYS A 1 81 ? 13.634 -23.253 6.510 1.00 42.66 81 LYS A N 1
ATOM 575 C CA . LYS A 1 81 ? 12.409 -22.810 5.835 1.00 42.66 81 LYS A CA 1
ATOM 576 C C . LYS A 1 81 ? 11.191 -23.166 6.693 1.00 42.66 81 LYS A C 1
ATOM 578 O O . LYS A 1 81 ? 10.500 -24.145 6.429 1.00 42.66 81 LYS A O 1
ATOM 583 N N . ASN A 1 82 ? 10.888 -22.348 7.691 1.00 31.75 82 ASN A N 1
ATOM 584 C CA . ASN A 1 82 ? 9.570 -22.332 8.304 1.00 31.75 82 ASN A CA 1
ATOM 585 C C . ASN A 1 82 ? 8.709 -21.362 7.506 1.00 31.75 82 ASN A C 1
ATOM 587 O O . ASN A 1 82 ? 8.544 -20.199 7.865 1.00 31.75 82 ASN A O 1
ATOM 591 N N . LYS A 1 83 ? 8.161 -21.870 6.396 1.00 42.66 83 LYS A N 1
ATOM 592 C CA . LYS A 1 83 ? 7.046 -21.236 5.696 1.00 42.66 83 LYS A CA 1
ATOM 593 C C . LYS A 1 83 ? 5.862 -21.279 6.664 1.00 42.66 83 LYS A C 1
ATOM 595 O O . LYS A 1 83 ? 5.135 -22.268 6.732 1.00 42.66 83 LYS A O 1
ATOM 600 N N . SER A 1 84 ? 5.767 -20.252 7.508 1.00 36.78 84 SER A N 1
ATOM 601 C CA . SER A 1 84 ? 4.632 -20.021 8.390 1.00 36.78 84 SER A CA 1
ATOM 602 C C . SER A 1 84 ? 3.386 -20.056 7.518 1.00 36.78 84 SER A C 1
ATOM 604 O O . SER A 1 84 ? 3.215 -19.222 6.634 1.00 36.78 84 SER A O 1
ATOM 606 N N . SER A 1 85 ? 2.566 -21.082 7.720 1.00 39.59 85 SER A N 1
ATOM 607 C CA . SER A 1 85 ? 1.250 -21.230 7.113 1.00 39.59 85 SER A CA 1
ATOM 608 C C . SER A 1 85 ? 0.342 -20.124 7.659 1.00 39.59 85 SER A C 1
ATOM 610 O O . SER A 1 85 ? -0.481 -20.364 8.545 1.00 39.59 85 SER A O 1
ATOM 612 N N . SER A 1 86 ? 0.515 -18.899 7.166 1.00 39.12 86 SER A N 1
ATOM 613 C CA . SER A 1 86 ? -0.414 -17.801 7.377 1.00 39.12 86 SER A CA 1
ATOM 614 C C . SER A 1 86 ? -1.645 -18.055 6.512 1.00 39.12 86 SER A C 1
ATOM 616 O O . SER A 1 86 ? -1.571 -18.238 5.300 1.00 39.12 86 SER A O 1
ATOM 618 N N . THR A 1 87 ? -2.815 -18.090 7.137 1.00 43.47 87 THR A N 1
ATOM 619 C CA . THR A 1 87 ? -4.057 -17.805 6.420 1.00 43.47 87 THR A CA 1
ATOM 620 C C . THR A 1 87 ? -3.893 -16.418 5.804 1.00 43.47 87 THR A C 1
ATOM 622 O O . THR A 1 87 ? -3.766 -15.456 6.560 1.00 43.47 87 THR A O 1
ATOM 625 N N . GLU A 1 88 ? -3.813 -16.313 4.475 1.00 59.91 88 GLU A N 1
ATOM 626 C CA . GLU A 1 88 ? -3.633 -15.024 3.800 1.00 59.91 88 GLU A CA 1
ATOM 627 C C . GLU A 1 88 ? -4.811 -14.103 4.142 1.00 59.91 88 GLU A C 1
ATOM 629 O O . GLU A 1 88 ? -5.943 -14.303 3.693 1.00 59.91 88 GLU A O 1
ATOM 634 N N . GLU A 1 89 ? -4.563 -13.116 5.003 1.00 87.06 89 GLU A N 1
ATOM 635 C CA . GLU A 1 89 ? -5.553 -12.104 5.341 1.00 87.06 89 GLU A CA 1
ATOM 636 C C . GLU A 1 89 ? -5.751 -11.201 4.120 1.00 87.06 89 GLU A C 1
ATOM 638 O O . GLU A 1 89 ? -4.787 -10.697 3.542 1.00 87.06 89 GLU A O 1
ATOM 643 N N . THR A 1 90 ? -7.002 -10.983 3.720 1.00 94.94 90 THR A N 1
ATOM 644 C CA . THR A 1 90 ? -7.358 -10.144 2.569 1.00 94.94 90 THR A CA 1
ATOM 645 C C . THR A 1 90 ? -8.222 -8.959 2.991 1.00 94.94 90 THR A C 1
ATOM 647 O O . THR A 1 90 ? -8.897 -8.972 4.025 1.00 94.94 90 THR A O 1
ATOM 650 N N . PHE A 1 91 ? -8.196 -7.913 2.174 1.00 94.56 91 PHE A N 1
ATOM 651 C CA . PHE A 1 91 ? -9.034 -6.730 2.257 1.00 94.56 91 PHE A CA 1
ATOM 652 C C . PHE A 1 91 ? -9.795 -6.561 0.947 1.00 94.56 91 PHE A C 1
ATOM 654 O O . PHE A 1 91 ? -9.185 -6.475 -0.111 1.00 94.56 91 PHE A O 1
ATOM 661 N N . THR A 1 92 ? -11.120 -6.485 1.024 1.00 95.94 92 THR A N 1
ATOM 662 C CA . THR A 1 92 ? -11.961 -6.109 -0.115 1.00 95.94 92 THR A CA 1
ATOM 663 C C . THR A 1 92 ? -12.285 -4.626 -0.022 1.00 95.94 92 THR A C 1
ATOM 665 O O . THR A 1 92 ? -12.902 -4.192 0.955 1.00 95.94 92 THR A O 1
ATOM 668 N N . ASP A 1 93 ? -11.886 -3.857 -1.027 1.00 95.12 93 ASP A N 1
ATOM 669 C CA . ASP A 1 93 ? -12.187 -2.436 -1.117 1.00 95.12 93 ASP A CA 1
ATOM 670 C C . ASP A 1 93 ? -13.679 -2.235 -1.429 1.00 95.12 93 ASP A C 1
ATOM 672 O O . ASP A 1 93 ? -14.167 -2.682 -2.468 1.00 95.12 93 ASP A O 1
ATOM 676 N N . PRO A 1 94 ? -14.454 -1.581 -0.545 1.00 91.94 94 PRO A N 1
ATOM 677 C CA . PRO A 1 94 ? -15.893 -1.428 -0.740 1.00 91.94 94 PRO A CA 1
ATOM 678 C C . PRO A 1 94 ? -16.256 -0.480 -1.890 1.00 91.94 94 PRO A C 1
ATOM 680 O O . PRO A 1 94 ? -17.433 -0.385 -2.238 1.00 91.94 94 PRO A O 1
ATOM 683 N N . ARG A 1 95 ? -15.289 0.267 -2.438 1.00 94.00 95 ARG A N 1
ATOM 684 C CA . ARG A 1 95 ? -15.532 1.271 -3.481 1.00 94.00 95 ARG A CA 1
ATOM 685 C C . ARG A 1 95 ? -15.620 0.651 -4.874 1.00 94.00 95 ARG A C 1
ATOM 687 O O . ARG A 1 95 ? -16.383 1.154 -5.694 1.00 94.00 95 ARG A O 1
ATOM 694 N N . ASP A 1 96 ? -14.867 -0.416 -5.133 1.00 94.38 96 ASP A N 1
ATOM 695 C CA . ASP A 1 96 ? -14.785 -1.085 -6.441 1.00 94.38 96 ASP A CA 1
ATOM 696 C C . ASP A 1 96 ? -14.854 -2.624 -6.375 1.00 94.38 96 ASP A C 1
ATOM 698 O O . ASP A 1 96 ? -15.058 -3.263 -7.404 1.00 94.38 96 ASP A O 1
ATOM 702 N N . GLY A 1 97 ? -14.771 -3.222 -5.182 1.00 94.12 97 GLY A N 1
ATOM 703 C CA . GLY A 1 97 ? -14.804 -4.671 -4.978 1.00 94.12 97 GLY A CA 1
ATOM 704 C C . GLY A 1 97 ? -13.453 -5.364 -5.158 1.00 94.12 97 GLY A C 1
ATOM 705 O O . GLY A 1 97 ? -13.399 -6.590 -5.049 1.00 94.12 97 GLY A O 1
ATOM 706 N N . GLU A 1 98 ? -12.374 -4.614 -5.402 1.00 95.12 98 GLU A N 1
ATOM 707 C CA . GLU A 1 98 ? -11.029 -5.166 -5.546 1.00 95.12 98 GLU A CA 1
ATOM 708 C C . GLU A 1 98 ? -10.569 -5.840 -4.251 1.00 95.12 98 GLU A C 1
ATOM 710 O O . GLU A 1 98 ? -10.770 -5.323 -3.150 1.00 95.12 98 GLU A O 1
ATOM 715 N N . VAL A 1 99 ? -9.938 -7.007 -4.379 1.00 96.31 99 VAL A N 1
ATOM 716 C CA . VAL A 1 99 ? -9.422 -7.772 -3.241 1.00 96.31 99 VAL A CA 1
ATOM 717 C C . VAL A 1 99 ? -7.905 -7.680 -3.221 1.00 96.31 99 VAL A C 1
ATOM 719 O O . VAL A 1 99 ? -7.244 -7.996 -4.205 1.00 96.31 99 VAL A O 1
ATOM 722 N N . TYR A 1 100 ? -7.364 -7.275 -2.079 1.00 96.62 100 TYR A N 1
ATOM 723 C CA . TYR A 1 100 ? -5.937 -7.124 -1.841 1.00 96.62 100 TYR A CA 1
ATOM 724 C C . TYR A 1 100 ? -5.511 -8.047 -0.710 1.00 96.62 100 TYR A C 1
ATOM 726 O O . TYR A 1 100 ? -6.125 -8.060 0.360 1.00 96.62 100 TYR A O 1
ATOM 734 N N . ARG A 1 101 ? -4.433 -8.796 -0.903 1.00 96.62 101 ARG A N 1
ATOM 735 C CA . ARG A 1 101 ? -3.744 -9.484 0.184 1.00 96.62 101 ARG A CA 1
ATOM 736 C C . ARG A 1 101 ? -3.131 -8.471 1.142 1.00 96.62 101 ARG A C 1
ATOM 738 O O . ARG A 1 101 ? -2.802 -7.335 0.789 1.00 96.62 101 ARG A O 1
ATOM 745 N N . THR A 1 102 ? -2.971 -8.904 2.380 1.00 96.75 102 THR A N 1
ATOM 746 C CA . THR A 1 102 ? -2.374 -8.120 3.455 1.00 96.75 102 THR A CA 1
ATOM 747 C C . THR A 1 102 ? -1.357 -8.969 4.197 1.00 96.75 102 THR A C 1
ATOM 749 O O . THR A 1 102 ? -1.464 -10.195 4.244 1.00 96.75 102 THR A O 1
ATOM 752 N N . CYS A 1 103 ? -0.363 -8.314 4.778 1.00 95.62 103 CYS A N 1
ATOM 753 C CA . CYS A 1 103 ? 0.695 -8.968 5.526 1.00 95.62 103 CYS A CA 1
ATOM 754 C C . CYS A 1 103 ? 0.951 -8.243 6.844 1.00 95.62 103 CYS A C 1
ATOM 756 O O . CYS A 1 103 ? 0.613 -7.069 7.013 1.00 95.62 103 CYS A O 1
ATOM 758 N N . LYS A 1 104 ? 1.554 -8.947 7.802 1.00 94.62 104 LYS A N 1
ATOM 759 C CA . LYS A 1 104 ? 1.903 -8.377 9.103 1.00 94.62 104 LYS A CA 1
ATOM 760 C C . LYS A 1 104 ? 3.415 -8.236 9.218 1.00 94.62 104 LYS A C 1
ATOM 762 O O . LYS A 1 104 ? 4.123 -9.237 9.202 1.00 94.62 104 LYS A O 1
ATOM 767 N N . ILE A 1 105 ? 3.885 -7.005 9.411 1.00 93.81 105 ILE A N 1
ATOM 768 C CA . ILE A 1 105 ? 5.297 -6.689 9.664 1.00 93.81 105 ILE A CA 1
ATOM 769 C C . ILE A 1 105 ? 5.377 -5.997 11.022 1.00 93.81 105 ILE A C 1
ATOM 771 O O . ILE A 1 105 ? 4.779 -4.941 11.244 1.00 93.81 105 ILE A O 1
ATOM 775 N N . GLY A 1 106 ? 6.051 -6.638 11.977 1.00 92.38 106 GLY A N 1
ATOM 776 C CA . GLY A 1 106 ? 5.987 -6.238 13.379 1.00 92.38 106 GLY A CA 1
ATOM 777 C C . GLY A 1 106 ? 4.540 -6.190 13.885 1.00 92.38 106 GLY A C 1
ATOM 778 O O . GLY A 1 106 ? 3.837 -7.200 13.899 1.00 92.38 106 GLY A O 1
ATOM 779 N N . ASN A 1 107 ? 4.087 -5.005 14.299 1.00 91.75 107 ASN A N 1
ATOM 780 C CA . ASN A 1 107 ? 2.719 -4.770 14.783 1.00 91.75 107 ASN A CA 1
ATOM 781 C C . ASN A 1 107 ? 1.799 -4.105 13.747 1.00 91.75 107 ASN A C 1
ATOM 783 O O . ASN A 1 107 ? 0.636 -3.848 14.054 1.00 91.75 107 ASN A O 1
ATOM 787 N N . GLN A 1 108 ? 2.302 -3.820 12.547 1.00 95.25 108 GLN A N 1
ATOM 788 C CA . GLN A 1 108 ? 1.551 -3.157 11.485 1.00 95.25 108 GLN A CA 1
ATOM 789 C C . GLN A 1 108 ? 1.002 -4.188 10.501 1.00 95.25 108 GLN A C 1
ATOM 791 O O . GLN A 1 108 ? 1.670 -5.174 10.185 1.00 95.25 108 GLN A O 1
ATOM 796 N N . ILE A 1 109 ? -0.212 -3.942 10.008 1.00 96.06 109 ILE A N 1
ATOM 797 C CA . ILE A 1 109 ? -0.805 -4.704 8.909 1.00 96.06 109 ILE A CA 1
ATOM 798 C C . ILE A 1 109 ? -0.705 -3.839 7.658 1.00 96.06 109 ILE A C 1
ATOM 800 O O . ILE A 1 109 ? -1.292 -2.759 7.611 1.00 96.06 109 ILE A O 1
ATOM 804 N N . TRP A 1 110 ? 0.042 -4.320 6.674 1.00 97.38 110 TRP A N 1
ATOM 805 C CA . TRP A 1 110 ? 0.323 -3.652 5.411 1.00 97.38 110 TRP A CA 1
ATOM 806 C C . TRP A 1 110 ? -0.470 -4.299 4.278 1.00 97.38 110 TRP A C 1
ATOM 808 O O . TRP A 1 110 ? -0.768 -5.494 4.317 1.00 97.38 110 TRP A O 1
ATOM 818 N N . MET A 1 111 ? -0.790 -3.526 3.243 1.00 97.50 111 MET A N 1
ATOM 819 C CA . MET A 1 111 ? -1.174 -4.106 1.957 1.00 97.50 111 MET A CA 1
ATOM 820 C C . MET A 1 111 ? 0.016 -4.858 1.345 1.00 97.50 111 MET A C 1
ATOM 822 O O . MET A 1 111 ? 1.120 -4.314 1.258 1.00 97.50 111 MET A O 1
ATOM 826 N N . ALA A 1 112 ? -0.234 -6.088 0.895 1.00 96.94 112 ALA A N 1
ATOM 827 C CA . ALA A 1 112 ? 0.726 -6.946 0.195 1.00 96.94 112 ALA A CA 1
ATOM 828 C C . ALA A 1 112 ? 0.664 -6.780 -1.339 1.00 96.94 112 ALA A C 1
ATOM 830 O O . ALA A 1 112 ? 1.460 -7.356 -2.078 1.00 96.94 112 ALA A O 1
ATOM 831 N N . GLU A 1 113 ? -0.249 -5.945 -1.832 1.00 96.50 113 GLU A N 1
ATOM 832 C CA . GLU A 1 113 ? -0.406 -5.635 -3.250 1.00 96.50 113 GLU A CA 1
ATOM 833 C C . GLU A 1 113 ? -0.491 -4.124 -3.468 1.00 96.50 113 GLU A C 1
ATOM 835 O O . GLU A 1 113 ? -0.938 -3.375 -2.596 1.00 96.50 113 GLU A O 1
ATOM 840 N N . ASN A 1 114 ? -0.056 -3.677 -4.646 1.00 97.44 114 ASN A N 1
ATOM 841 C CA . ASN A 1 114 ? -0.168 -2.279 -5.043 1.00 97.44 114 ASN A CA 1
ATOM 842 C C . ASN A 1 114 ? -1.638 -1.947 -5.320 1.00 97.44 114 ASN A C 1
ATOM 844 O O . ASN A 1 114 ? -2.340 -2.704 -5.990 1.00 97.44 114 ASN A O 1
ATOM 848 N N . LEU A 1 115 ? -2.098 -0.790 -4.845 1.00 97.06 115 LEU A N 1
ATOM 849 C CA . LEU A 1 115 ? -3.490 -0.381 -5.002 1.00 97.06 115 LEU A CA 1
ATOM 850 C C . LEU A 1 115 ? -3.904 -0.302 -6.487 1.00 97.06 115 LEU A C 1
ATOM 852 O O . LEU A 1 115 ? -3.209 0.311 -7.308 1.00 97.06 115 LEU A O 1
ATOM 856 N N . ARG A 1 116 ? -5.081 -0.846 -6.822 1.00 97.06 116 ARG A N 1
ATOM 857 C CA . ARG A 1 116 ? -5.666 -0.867 -8.177 1.00 97.06 116 ARG A CA 1
ATOM 858 C C . ARG A 1 116 ? -6.866 0.066 -8.364 1.00 97.06 116 ARG A C 1
ATOM 860 O O . ARG A 1 116 ? -7.317 0.235 -9.497 1.00 97.06 116 ARG A O 1
ATOM 867 N N . TYR A 1 117 ? -7.343 0.702 -7.295 1.00 96.31 117 TYR A N 1
ATOM 868 C CA . TYR A 1 117 ? -8.472 1.632 -7.337 1.00 96.31 117 TYR A CA 1
ATOM 869 C C . TYR A 1 117 ? -8.238 2.768 -8.342 1.00 96.31 117 TYR A C 1
ATOM 871 O O . TYR A 1 117 ? -7.154 3.339 -8.423 1.00 96.31 117 TYR A O 1
ATOM 879 N N . ARG A 1 118 ? -9.258 3.143 -9.118 1.00 95.44 118 ARG A N 1
ATOM 880 C CA . ARG A 1 118 ? -9.181 4.287 -10.041 1.00 95.44 118 ARG A CA 1
ATOM 881 C C . ARG A 1 118 ? -9.959 5.475 -9.464 1.00 95.44 118 ARG A C 1
ATOM 883 O O . ARG A 1 118 ? -11.185 5.485 -9.579 1.00 95.44 118 ARG A O 1
ATOM 890 N N . PRO A 1 119 ? -9.284 6.503 -8.913 1.00 92.56 119 PRO A N 1
ATOM 891 C CA . PRO A 1 119 ? -9.954 7.700 -8.431 1.00 92.56 119 PRO A CA 1
ATOM 892 C C . PRO A 1 119 ? -10.742 8.394 -9.553 1.00 92.56 119 PRO A C 1
ATOM 894 O O . PRO A 1 119 ? -10.309 8.389 -10.710 1.00 92.56 119 PRO A O 1
ATOM 897 N N . PRO A 1 120 ? -11.882 9.032 -9.236 1.00 89.62 120 PRO A N 1
ATOM 898 C CA . PRO A 1 120 ? -12.671 9.773 -10.221 1.00 89.62 120 PRO A CA 1
ATOM 899 C C . PRO A 1 120 ? -11.989 11.071 -10.681 1.00 89.62 120 PRO A C 1
ATOM 901 O O . PRO A 1 120 ? -12.388 11.640 -11.696 1.00 89.62 120 PRO A O 1
ATOM 904 N N . LYS A 1 121 ? -10.995 11.562 -9.929 1.00 87.19 121 LYS A N 1
ATOM 905 C CA . L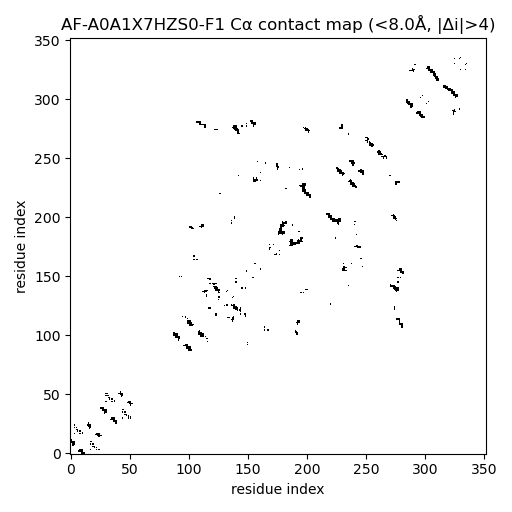YS A 1 121 ? -10.245 12.792 -10.200 1.00 87.19 121 LYS A CA 1
ATOM 906 C C . LYS A 1 121 ? -8.748 12.572 -9.986 1.00 87.19 121 LYS A C 1
ATOM 908 O O . LYS A 1 121 ? -8.358 11.799 -9.115 1.00 87.19 121 LYS A O 1
ATOM 913 N N . GLY A 1 122 ? -7.960 13.319 -10.751 1.00 84.50 122 GLY A N 1
ATOM 914 C CA . GLY A 1 122 ? -6.501 13.331 -10.731 1.00 84.50 122 GLY A CA 1
ATOM 915 C C . GLY A 1 122 ? -5.834 12.186 -11.495 1.00 84.50 122 GLY A C 1
ATOM 916 O O . GLY A 1 122 ? -6.505 11.292 -12.025 1.00 84.50 122 GLY A O 1
ATOM 917 N N . GLY A 1 123 ? -4.507 12.245 -11.606 1.00 88.25 123 GLY A N 1
ATOM 918 C CA . GLY A 1 123 ? -3.725 11.305 -12.409 1.00 88.25 123 GLY A CA 1
ATOM 919 C C . GLY A 1 123 ? -3.536 9.929 -11.765 1.00 88.25 123 GLY A C 1
ATOM 920 O O . GLY A 1 123 ? -2.838 9.791 -10.765 1.00 88.25 123 GLY A O 1
ATOM 921 N N . SER A 1 124 ? -4.087 8.880 -12.385 1.00 92.38 124 SER A N 1
ATOM 922 C CA . SER A 1 124 ? -3.812 7.478 -12.034 1.00 92.38 124 SER A CA 1
ATOM 923 C C . SER A 1 124 ? -3.577 6.631 -13.285 1.00 92.38 124 SER A C 1
ATOM 925 O O . SER A 1 124 ? -4.449 6.515 -14.158 1.00 92.38 124 SER A O 1
ATOM 927 N N . TYR A 1 125 ? -2.406 6.004 -13.370 1.00 90.69 125 TYR A N 1
ATOM 928 C CA . TYR A 1 125 ? -1.884 5.432 -14.607 1.00 90.69 125 TYR A CA 1
ATOM 929 C C . TYR A 1 125 ? -1.577 3.941 -14.455 1.00 90.69 125 TYR A C 1
ATOM 931 O O . TYR A 1 125 ? -0.902 3.553 -13.502 1.00 90.69 125 TYR A O 1
ATOM 939 N N . PRO A 1 126 ? -2.038 3.094 -15.391 1.00 89.81 126 PRO A N 1
ATOM 940 C CA . PRO A 1 126 ? -1.438 1.782 -15.571 1.00 89.81 126 PRO A CA 1
ATOM 941 C C . PRO A 1 126 ? -0.064 1.924 -16.244 1.00 89.81 126 PRO A C 1
ATOM 943 O O . PRO A 1 126 ? 0.173 2.896 -16.971 1.00 89.81 126 PRO A O 1
ATOM 946 N N . TYR A 1 127 ? 0.808 0.936 -16.058 1.00 80.44 127 TYR A N 1
ATOM 947 C CA . TYR A 1 127 ? 2.091 0.870 -16.763 1.00 80.44 127 TYR A CA 1
ATOM 948 C C . TYR A 1 127 ? 1.902 0.800 -18.276 1.00 80.44 127 TYR A C 1
ATOM 950 O O . TYR A 1 127 ? 0.990 0.129 -18.752 1.00 80.44 127 TYR A O 1
ATOM 958 N N . ASP A 1 128 ? 2.727 1.535 -19.028 1.00 75.56 128 ASP A N 1
ATOM 959 C CA . ASP A 1 128 ? 2.721 1.611 -20.499 1.00 75.56 128 ASP A CA 1
ATOM 960 C C . ASP A 1 128 ? 1.344 1.826 -21.140 1.00 75.56 128 ASP A C 1
ATOM 962 O O . ASP A 1 128 ? 1.095 1.439 -22.281 1.00 75.56 128 ASP A O 1
ATOM 966 N N . LYS A 1 129 ? 0.412 2.449 -20.405 1.00 77.50 129 LYS A N 1
ATOM 967 C CA . LYS A 1 129 ? -0.995 2.590 -20.818 1.00 77.50 129 LYS A CA 1
ATOM 968 C C . LYS A 1 129 ? -1.689 1.235 -21.080 1.00 77.50 129 LYS A C 1
ATOM 970 O O . LYS A 1 129 ? -2.786 1.215 -21.639 1.00 77.50 129 LYS A O 1
ATOM 975 N N . ASN A 1 130 ? -1.102 0.125 -20.630 1.00 80.69 130 ASN A N 1
ATOM 976 C CA . ASN A 1 130 ? -1.617 -1.226 -20.785 1.00 80.69 130 ASN A CA 1
ATOM 977 C C . ASN A 1 130 ? -2.439 -1.637 -19.555 1.00 80.69 130 ASN A C 1
ATOM 979 O O . ASN A 1 130 ? -1.936 -1.703 -18.436 1.00 80.69 130 ASN A O 1
ATOM 983 N N . LYS A 1 131 ? -3.726 -1.932 -19.760 1.00 83.81 131 LYS A N 1
ATOM 984 C CA . LYS A 1 131 ? -4.633 -2.320 -18.671 1.00 83.81 131 LYS A CA 1
ATOM 985 C C . LYS A 1 131 ? -4.278 -3.668 -18.048 1.00 83.81 131 LYS A C 1
ATOM 987 O O . LYS A 1 131 ? -4.549 -3.840 -16.865 1.00 83.81 131 LYS A O 1
ATOM 992 N N . ASP A 1 132 ? -3.638 -4.562 -18.791 1.00 84.50 132 ASP A N 1
ATOM 993 C CA . ASP A 1 132 ? -3.262 -5.889 -18.291 1.00 84.50 132 ASP A CA 1
ATOM 994 C C . ASP A 1 132 ? -2.191 -5.789 -17.194 1.00 84.50 132 ASP A C 1
ATOM 996 O O . ASP A 1 132 ? -2.104 -6.632 -16.306 1.00 84.50 132 ASP A O 1
ATOM 1000 N N . TYR A 1 133 ? -1.421 -4.698 -17.189 1.00 86.62 133 TYR A N 1
ATOM 1001 C CA . TYR A 1 133 ? -0.424 -4.422 -16.159 1.00 86.62 133 TYR A CA 1
ATOM 1002 C C . TYR A 1 133 ? -1.017 -3.913 -14.846 1.00 86.62 133 TYR A C 1
ATOM 1004 O O . TYR A 1 133 ? -0.303 -3.876 -13.849 1.00 86.62 133 TYR A O 1
ATOM 1012 N N . VAL A 1 134 ? -2.304 -3.555 -14.809 1.00 90.19 134 VAL A N 1
ATOM 1013 C CA . VAL A 1 134 ? -2.968 -3.136 -13.565 1.00 90.19 134 VAL A CA 1
ATOM 1014 C C . VAL A 1 134 ? -3.041 -4.290 -12.580 1.00 90.19 134 VAL A C 1
ATOM 1016 O O . VAL A 1 134 ? -2.792 -4.081 -11.398 1.00 90.19 134 VAL A O 1
ATOM 1019 N N . GLU A 1 135 ? -3.354 -5.491 -13.063 1.00 89.31 135 GLU A N 1
ATOM 1020 C CA . GLU A 1 135 ? -3.471 -6.672 -12.209 1.00 89.31 135 GLU A CA 1
ATOM 1021 C C . GLU A 1 135 ? -2.126 -7.006 -11.561 1.00 89.31 135 GLU A C 1
ATOM 1023 O O . GLU A 1 135 ? -2.045 -7.185 -10.350 1.00 89.31 135 GLU A O 1
ATOM 1028 N N . LYS A 1 136 ? -1.052 -6.996 -12.365 1.00 87.69 136 LYS A N 1
ATOM 1029 C CA . LYS A 1 136 ? 0.299 -7.319 -11.900 1.00 87.69 136 LYS A CA 1
ATOM 1030 C C . LYS A 1 136 ? 0.915 -6.209 -11.044 1.00 87.69 136 LYS A C 1
ATOM 1032 O O . LYS A 1 136 ? 1.371 -6.466 -9.939 1.00 87.69 136 LYS A O 1
ATOM 1037 N N . TYR A 1 137 ? 0.968 -4.980 -11.553 1.00 89.88 137 TYR A N 1
ATOM 1038 C CA . TYR A 1 137 ? 1.768 -3.902 -10.958 1.00 89.88 137 TYR A CA 1
ATOM 1039 C C . TYR A 1 137 ? 0.949 -2.882 -10.162 1.00 89.88 137 TYR A C 1
ATOM 1041 O O . TYR A 1 137 ? 1.523 -2.003 -9.514 1.00 89.88 137 TYR A O 1
ATOM 1049 N N . GLY A 1 138 ? -0.378 -2.969 -10.191 1.00 94.62 138 GLY A N 1
ATOM 1050 C CA . GLY A 1 138 ? -1.244 -1.933 -9.648 1.00 94.62 138 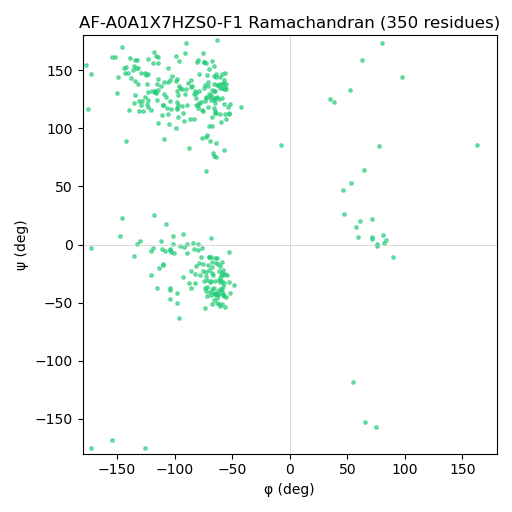GLY A CA 1
ATOM 1051 C C . GLY A 1 138 ? -1.315 -0.697 -10.543 1.00 94.62 138 GLY A C 1
ATOM 1052 O O . GLY A 1 138 ? -1.081 -0.742 -11.755 1.00 94.62 138 GLY A O 1
ATOM 1053 N N . ARG A 1 139 ? -1.662 0.442 -9.938 1.00 95.06 139 ARG A N 1
ATOM 1054 C CA . ARG A 1 139 ? -1.605 1.753 -10.599 1.00 95.06 139 ARG A CA 1
ATOM 1055 C C . ARG A 1 139 ? -0.564 2.642 -9.940 1.00 95.06 139 ARG A C 1
ATOM 1057 O O . ARG A 1 139 ? -0.274 2.515 -8.753 1.00 95.06 139 ARG A O 1
ATOM 1064 N N . LEU A 1 140 ? -0.085 3.600 -10.718 1.00 94.06 140 LEU A N 1
ATOM 1065 C CA . LEU A 1 140 ? 0.709 4.721 -10.245 1.00 94.06 140 LEU A CA 1
ATOM 1066 C C . LEU A 1 140 ? -0.186 5.941 -10.058 1.00 94.06 140 LEU A C 1
ATOM 1068 O O . LEU A 1 140 ? -0.955 6.276 -10.958 1.00 94.06 140 LEU A O 1
ATOM 1072 N N . TYR A 1 141 ? -0.075 6.610 -8.917 1.00 93.62 141 TYR A N 1
ATOM 1073 C CA . TYR A 1 141 ? -0.957 7.708 -8.518 1.00 93.62 141 TYR A CA 1
ATOM 1074 C C . TYR A 1 141 ? -0.173 9.001 -8.411 1.00 93.62 141 TYR A C 1
ATOM 1076 O O . TYR A 1 141 ? 0.851 9.020 -7.745 1.00 93.62 141 TYR A O 1
ATOM 1084 N N . GLU A 1 142 ? -0.640 10.082 -9.020 1.00 91.19 142 GLU A N 1
ATOM 1085 C CA . GLU A 1 142 ? -0.119 11.419 -8.734 1.00 91.19 142 GLU A CA 1
ATOM 1086 C C . GLU A 1 142 ? -0.530 11.865 -7.331 1.00 91.19 142 GLU A C 1
ATOM 1088 O O . GLU A 1 142 ? -1.592 11.476 -6.832 1.00 91.19 142 GLU A O 1
ATOM 1093 N N . TRP A 1 143 ? 0.299 12.708 -6.710 1.00 88.50 143 TRP A N 1
ATOM 1094 C CA . TRP A 1 143 ? 0.109 13.147 -5.327 1.00 88.50 143 TRP A CA 1
ATOM 1095 C C . TRP A 1 143 ? -1.303 13.696 -5.053 1.00 88.50 143 TRP A C 1
ATOM 1097 O O . TRP A 1 143 ? -1.935 13.349 -4.054 1.00 88.50 143 TRP A O 1
ATOM 1107 N N . GLU A 1 144 ? -1.842 14.490 -5.982 1.00 87.69 144 GLU A N 1
ATOM 1108 C CA . GLU A 1 144 ? -3.159 15.129 -5.866 1.00 87.69 144 GLU A CA 1
ATOM 1109 C C . GLU A 1 144 ? -4.329 14.152 -5.660 1.00 87.69 144 GLU A C 1
ATOM 1111 O O . GLU A 1 144 ? -5.343 14.525 -5.067 1.00 87.69 144 GLU A O 1
ATOM 1116 N N . CYS A 1 145 ? -4.200 12.901 -6.115 1.00 90.38 145 CYS A N 1
ATOM 1117 C CA . CYS A 1 145 ? -5.259 11.898 -6.017 1.00 90.38 145 CYS A CA 1
ATOM 1118 C C . CYS A 1 145 ? -5.020 10.861 -4.912 1.00 90.38 145 CYS A C 1
ATOM 1120 O O . CYS A 1 145 ? -5.907 10.049 -4.653 1.00 90.38 145 CYS A O 1
ATOM 1122 N N . VAL A 1 146 ? -3.873 10.900 -4.218 1.00 91.31 146 VAL A N 1
ATOM 1123 C CA . VAL A 1 146 ? -3.509 9.914 -3.182 1.00 91.31 146 VAL A CA 1
ATOM 1124 C C . VAL A 1 146 ? -4.562 9.854 -2.078 1.00 91.31 146 VAL A C 1
ATOM 1126 O O . VAL A 1 146 ? -5.000 8.769 -1.702 1.00 91.31 146 VAL A O 1
ATOM 1129 N N . LYS A 1 147 ? -5.040 11.010 -1.600 1.00 89.69 147 LYS A N 1
ATOM 1130 C CA . LYS A 1 147 ? -6.061 11.072 -0.542 1.00 89.69 147 LYS A CA 1
ATOM 1131 C C . LYS A 1 147 ? -7.373 10.388 -0.942 1.00 89.69 147 LYS A C 1
ATOM 1133 O O . LYS A 1 147 ? -7.989 9.733 -0.112 1.00 89.69 147 LYS A O 1
ATOM 1138 N N . GLU A 1 148 ? -7.785 10.536 -2.198 1.00 92.00 148 GLU A N 1
ATOM 1139 C CA . GLU A 1 148 ? -8.986 9.883 -2.736 1.00 92.00 148 GLU A CA 1
ATOM 1140 C C . GLU A 1 148 ? -8.734 8.403 -3.058 1.00 92.00 148 GLU A C 1
ATOM 1142 O O . GLU A 1 148 ? -9.663 7.595 -3.058 1.00 92.00 148 GLU A O 1
ATOM 1147 N N . ALA A 1 149 ? -7.481 8.033 -3.337 1.00 94.62 149 ALA A N 1
ATOM 1148 C CA . ALA A 1 149 ? -7.086 6.665 -3.626 1.00 94.62 149 ALA A CA 1
ATOM 1149 C C . ALA A 1 149 ? -7.080 5.785 -2.371 1.00 94.62 149 ALA A C 1
ATOM 1151 O O . ALA A 1 149 ? -7.519 4.644 -2.443 1.00 94.62 149 ALA A O 1
ATOM 1152 N N . VAL A 1 150 ? -6.674 6.295 -1.209 1.00 95.12 150 VAL A N 1
ATOM 1153 C CA . VAL A 1 150 ? -6.619 5.513 0.039 1.00 95.12 150 VAL A CA 1
ATOM 1154 C C . VAL A 1 150 ? -8.026 5.051 0.490 1.00 95.12 150 VAL A C 1
ATOM 1156 O O . VAL A 1 150 ? -8.928 5.884 0.611 1.00 95.12 150 VAL A O 1
ATOM 1159 N N . PRO A 1 151 ? -8.256 3.741 0.729 1.00 95.25 151 PRO A N 1
ATOM 1160 C CA . PRO A 1 151 ? -9.566 3.232 1.135 1.00 95.25 151 PRO A CA 1
ATOM 1161 C C . PRO A 1 151 ? -9.925 3.536 2.597 1.00 95.25 151 PRO A C 1
ATOM 1163 O O . PRO A 1 151 ? -9.040 3.686 3.437 1.00 95.25 151 PRO A O 1
ATOM 1166 N N . PRO A 1 152 ? -11.224 3.543 2.956 1.00 89.75 152 PRO A N 1
ATOM 1167 C CA . PRO A 1 152 ? -11.652 3.669 4.348 1.00 89.75 152 PRO A CA 1
ATOM 1168 C C . PRO A 1 152 ? -11.095 2.551 5.245 1.00 89.75 152 PRO A C 1
ATOM 1170 O O . PRO A 1 152 ? -11.131 1.377 4.874 1.00 89.75 152 PRO A O 1
ATOM 1173 N N . GLY A 1 153 ? -10.657 2.900 6.459 1.00 89.88 153 GLY A N 1
ATOM 1174 C CA . GLY A 1 153 ? -10.053 1.950 7.405 1.00 89.88 153 GLY A CA 1
ATOM 1175 C C . GLY A 1 153 ? -8.572 1.660 7.138 1.00 89.88 153 GLY A C 1
ATOM 1176 O O . GLY A 1 153 ? -8.001 0.759 7.760 1.00 89.88 153 GLY A O 1
ATOM 1177 N N . TRP A 1 154 ? -7.977 2.407 6.211 1.00 95.50 154 TRP A N 1
ATOM 1178 C CA . TRP A 1 154 ? -6.577 2.366 5.839 1.00 95.50 154 TRP A CA 1
ATOM 1179 C C . TRP A 1 154 ? -6.044 3.793 5.714 1.00 95.50 154 TRP A C 1
ATOM 1181 O O . TRP A 1 154 ? -6.785 4.718 5.377 1.00 95.50 154 TRP A O 1
ATOM 1191 N N . HIS A 1 155 ? -4.744 3.965 5.924 1.00 94.88 155 HIS A N 1
ATOM 1192 C CA . HIS A 1 155 ? -4.057 5.237 5.730 1.00 94.88 155 HIS A CA 1
ATOM 1193 C C . HIS A 1 155 ? -2.769 5.050 4.933 1.00 94.88 155 HIS A C 1
ATOM 1195 O O . HIS A 1 155 ? -2.198 3.957 4.846 1.00 94.88 155 HIS A O 1
ATOM 1201 N N . LEU A 1 156 ? -2.314 6.145 4.329 1.00 95.25 156 LEU A N 1
ATOM 1202 C CA . LEU A 1 156 ? -0.980 6.213 3.754 1.00 95.25 156 LEU A CA 1
ATOM 1203 C C . LEU A 1 156 ? 0.056 6.125 4.891 1.00 95.25 156 LEU A C 1
ATOM 1205 O O . LEU A 1 156 ? -0.105 6.860 5.867 1.00 95.25 156 LEU A O 1
ATOM 1209 N N . PRO A 1 157 ? 1.101 5.285 4.785 1.00 95.50 157 PRO A N 1
ATOM 1210 C CA . PRO A 1 157 ? 2.094 5.133 5.844 1.00 95.50 157 PRO A CA 1
ATOM 1211 C C . PRO A 1 157 ? 2.724 6.473 6.215 1.00 95.50 157 PRO A C 1
ATOM 1213 O O . PRO A 1 157 ? 3.140 7.221 5.330 1.0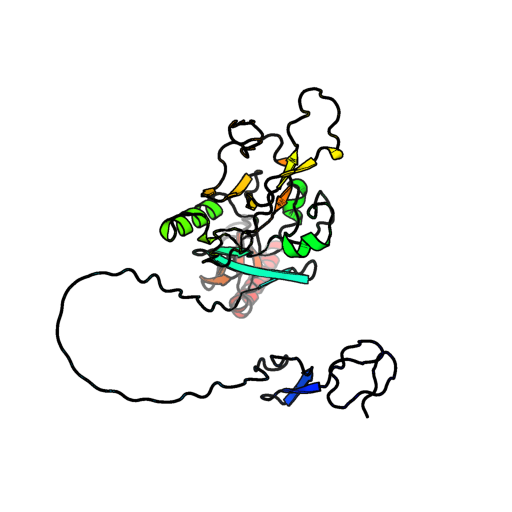0 95.50 157 PRO A O 1
ATOM 1216 N N . SER A 1 158 ? 2.849 6.780 7.503 1.00 93.88 158 SER A N 1
ATOM 1217 C CA . SER A 1 158 ? 3.693 7.898 7.936 1.00 93.88 158 SER A CA 1
ATOM 1218 C C . SER A 1 158 ? 5.183 7.544 7.852 1.00 93.88 158 SER A C 1
ATOM 1220 O O . SER A 1 158 ? 5.572 6.373 7.770 1.00 93.88 158 SER A O 1
ATOM 1222 N N . GLU A 1 159 ? 6.044 8.560 7.908 1.00 92.06 159 GLU A N 1
ATOM 1223 C CA . GLU A 1 159 ? 7.495 8.358 7.986 1.00 92.06 159 GLU A CA 1
ATOM 1224 C C . GLU A 1 159 ? 7.878 7.522 9.218 1.00 92.06 159 GLU A C 1
ATOM 1226 O O . GLU A 1 159 ? 8.642 6.566 9.114 1.00 92.06 159 GLU A O 1
ATOM 1231 N N . GLU A 1 160 ? 7.277 7.813 10.372 1.00 93.69 160 GLU A N 1
ATOM 1232 C CA . GLU A 1 160 ? 7.529 7.089 11.621 1.00 93.69 160 GLU A CA 1
ATOM 1233 C C . GLU A 1 160 ? 7.056 5.634 11.567 1.00 93.69 160 GLU A C 1
ATOM 1235 O O . GLU A 1 160 ? 7.706 4.733 12.097 1.00 93.69 160 GLU A O 1
ATOM 1240 N N . GLU A 1 161 ? 5.928 5.369 10.911 1.00 95.62 161 GLU A N 1
ATOM 1241 C CA . GLU A 1 161 ? 5.455 4.004 10.687 1.00 95.62 161 GLU A CA 1
ATOM 1242 C C . GLU A 1 161 ? 6.352 3.228 9.733 1.00 95.62 161 GLU A C 1
ATOM 1244 O O . GLU A 1 161 ? 6.616 2.051 9.974 1.00 95.62 161 GLU A O 1
ATOM 1249 N N . THR A 1 162 ? 6.860 3.894 8.703 1.00 95.06 162 THR A N 1
ATOM 1250 C CA . THR A 1 162 ? 7.787 3.305 7.739 1.00 95.06 162 THR A CA 1
ATOM 1251 C C . THR A 1 162 ? 9.138 3.001 8.391 1.00 95.06 162 THR A C 1
ATOM 1253 O O . THR A 1 162 ? 9.651 1.894 8.249 1.00 95.06 162 THR A O 1
ATOM 1256 N N . LYS A 1 163 ? 9.682 3.916 9.206 1.00 94.25 163 LYS A N 1
ATOM 1257 C CA . LYS A 1 163 ? 10.905 3.682 9.997 1.00 94.25 163 LYS A CA 1
ATOM 1258 C C . LYS A 1 163 ? 10.765 2.496 10.952 1.00 94.25 163 LYS A C 1
ATOM 1260 O O . LYS A 1 163 ? 11.705 1.722 11.102 1.00 94.25 163 LYS A O 1
ATOM 1265 N N . LYS A 1 164 ? 9.594 2.315 11.579 1.00 95.56 164 LYS A N 1
ATOM 1266 C CA . LYS A 1 164 ? 9.317 1.134 12.421 1.00 95.56 164 LYS A CA 1
ATOM 1267 C C . LYS A 1 164 ? 9.366 -0.164 11.620 1.00 95.56 164 LYS A C 1
ATOM 1269 O O . LYS A 1 164 ? 9.885 -1.153 12.132 1.00 95.56 164 LYS A O 1
ATOM 1274 N N . MET A 1 165 ? 8.836 -0.163 10.396 1.00 94.88 165 MET A N 1
ATOM 1275 C CA . MET A 1 165 ? 8.919 -1.314 9.497 1.00 94.88 165 MET A CA 1
ATOM 1276 C C . MET A 1 165 ? 10.376 -1.624 9.139 1.00 94.88 165 MET A C 1
ATOM 1278 O O . MET A 1 165 ? 10.804 -2.759 9.322 1.00 94.88 165 MET A O 1
ATOM 1282 N N . ILE A 1 166 ? 11.143 -0.615 8.709 1.00 94.25 166 ILE A N 1
ATOM 1283 C CA . ILE A 1 166 ? 12.565 -0.751 8.346 1.00 94.25 166 ILE A CA 1
ATOM 1284 C C . ILE A 1 166 ? 13.367 -1.336 9.513 1.00 94.25 166 ILE A C 1
ATOM 1286 O O . ILE A 1 166 ? 13.962 -2.400 9.375 1.00 94.25 166 ILE A O 1
ATOM 1290 N N . ALA A 1 167 ? 13.280 -0.725 10.697 1.00 94.31 167 ALA A N 1
ATOM 1291 C CA . ALA A 1 167 ? 13.998 -1.194 11.882 1.00 94.31 167 ALA A CA 1
ATOM 1292 C C . ALA A 1 167 ? 13.593 -2.619 12.306 1.00 94.31 167 ALA A C 1
ATOM 1294 O O . ALA A 1 167 ? 14.392 -3.361 12.879 1.00 94.31 167 ALA A O 1
ATOM 1295 N N . PHE A 1 168 ? 12.340 -3.015 12.056 1.00 94.44 168 PHE A N 1
ATOM 1296 C CA . PHE A 1 168 ? 11.898 -4.384 12.306 1.00 94.44 168 PHE A CA 1
ATOM 1297 C C . PHE A 1 168 ? 12.538 -5.372 11.326 1.00 94.44 168 PHE A C 1
ATOM 1299 O O . PHE A 1 168 ? 12.943 -6.451 11.750 1.00 94.44 168 PHE A O 1
ATOM 1306 N N . ILE A 1 169 ? 12.646 -5.017 10.046 1.00 91.62 169 ILE A N 1
ATOM 1307 C CA . ILE A 1 169 ? 13.266 -5.863 9.019 1.00 91.62 169 ILE A CA 1
ATOM 1308 C C . ILE A 1 169 ? 14.764 -6.002 9.285 1.00 91.62 169 ILE A C 1
ATOM 1310 O O . ILE A 1 169 ? 15.229 -7.126 9.428 1.00 91.62 169 ILE A O 1
ATOM 1314 N N . GLU A 1 170 ? 15.482 -4.892 9.471 1.00 90.56 170 GLU A N 1
ATOM 1315 C CA . GLU A 1 170 ? 16.940 -4.862 9.703 1.00 90.56 170 GLU A CA 1
ATOM 1316 C C . GLU A 1 170 ? 17.376 -5.656 10.944 1.00 90.56 170 GLU A C 1
ATOM 1318 O O . GLU A 1 170 ? 18.506 -6.125 11.045 1.00 90.56 170 GLU A O 1
ATOM 1323 N N . LYS A 1 171 ? 16.477 -5.837 11.918 1.00 89.19 171 LYS A N 1
ATOM 1324 C CA . LYS A 1 171 ? 16.744 -6.672 13.094 1.00 89.19 171 LYS A CA 1
ATOM 1325 C C . LYS A 1 171 ? 16.743 -8.174 12.779 1.00 89.19 171 LYS A C 1
ATOM 1327 O O . LYS A 1 171 ? 17.341 -8.949 13.523 1.00 89.19 171 LYS A O 1
ATOM 1332 N N . ASN A 1 172 ? 16.006 -8.592 11.754 1.00 86.19 172 ASN A N 1
ATOM 1333 C CA . ASN A 1 172 ? 15.752 -10.000 11.442 1.00 86.19 172 ASN A CA 1
ATOM 1334 C C . ASN A 1 172 ? 16.394 -10.447 10.118 1.00 86.19 172 ASN A C 1
ATOM 1336 O O . ASN A 1 172 ? 16.573 -11.645 9.919 1.00 86.19 172 ASN A O 1
ATOM 1340 N N . TYR A 1 173 ? 16.727 -9.503 9.237 1.00 84.75 173 TYR A N 1
ATOM 1341 C CA . TYR A 1 173 ? 17.268 -9.717 7.899 1.00 84.75 173 TYR A CA 1
ATOM 1342 C C . TYR A 1 173 ? 18.327 -8.658 7.584 1.00 84.75 173 TYR A C 1
ATOM 1344 O O . TYR A 1 173 ? 18.272 -7.543 8.098 1.00 84.75 173 TYR A O 1
ATOM 1352 N N . ASN A 1 174 ? 19.278 -9.004 6.716 1.00 74.19 174 ASN A N 1
ATOM 1353 C CA . ASN A 1 174 ? 20.406 -8.136 6.360 1.00 74.19 174 ASN A CA 1
ATOM 1354 C C . ASN A 1 174 ? 20.145 -7.268 5.115 1.00 74.19 174 ASN A C 1
ATOM 1356 O O . ASN A 1 174 ? 21.082 -6.654 4.609 1.00 74.19 174 ASN A O 1
ATOM 1360 N N . GLY A 1 175 ? 18.915 -7.233 4.599 1.00 75.44 175 GLY A N 1
ATOM 1361 C CA . GLY A 1 175 ? 18.615 -6.560 3.340 1.00 75.44 175 GLY A CA 1
ATOM 1362 C C . GLY A 1 175 ? 17.127 -6.471 3.015 1.00 75.44 175 GLY A C 1
ATOM 1363 O O . GLY A 1 175 ? 16.257 -6.816 3.820 1.00 75.44 175 GLY A O 1
ATOM 1364 N N . SER A 1 176 ? 16.854 -5.946 1.823 1.00 88.62 176 SER A N 1
ATOM 1365 C CA . SER A 1 176 ? 15.522 -5.745 1.244 1.00 88.62 176 SER A CA 1
ATOM 1366 C C . SER A 1 176 ? 14.890 -7.010 0.650 1.00 88.62 176 SER A C 1
ATOM 1368 O O . SER A 1 176 ? 13.666 -7.051 0.492 1.00 88.62 176 SER A O 1
ATOM 1370 N N . ASP A 1 177 ? 15.683 -8.058 0.413 1.00 88.50 177 ASP A N 1
ATOM 1371 C CA . ASP A 1 177 ? 15.283 -9.385 -0.085 1.00 88.50 177 ASP A CA 1
ATOM 1372 C C . ASP A 1 177 ? 14.081 -9.997 0.662 1.00 88.50 177 ASP A C 1
ATOM 1374 O O . ASP A 1 177 ? 13.194 -10.620 0.069 1.00 88.50 177 ASP A O 1
ATOM 1378 N N . ALA A 1 178 ? 13.981 -9.740 1.969 1.00 91.62 178 ALA A N 1
ATOM 1379 C CA . ALA A 1 178 ? 12.879 -10.162 2.828 1.00 91.62 178 ALA A CA 1
ATOM 1380 C C . ALA A 1 178 ? 11.509 -9.571 2.443 1.00 91.62 178 ALA A C 1
ATOM 1382 O O . ALA A 1 178 ? 10.481 -10.082 2.897 1.00 91.62 178 ALA A O 1
ATOM 1383 N N . LEU A 1 179 ? 11.484 -8.505 1.638 1.00 94.06 179 LEU A N 1
ATOM 1384 C CA . LEU A 1 179 ? 10.275 -7.888 1.088 1.00 94.06 179 LEU A CA 1
ATOM 1385 C C . LEU A 1 179 ? 10.126 -8.090 -0.423 1.00 94.06 179 LEU A C 1
ATOM 1387 O O . LEU A 1 179 ? 9.036 -7.855 -0.945 1.00 94.06 179 LEU A O 1
ATOM 1391 N N . HIS A 1 180 ? 11.194 -8.459 -1.129 1.00 94.81 180 HIS A N 1
ATOM 1392 C CA . HIS A 1 180 ? 11.196 -8.624 -2.579 1.00 94.81 180 HIS A CA 1
ATOM 1393 C C . HIS A 1 180 ? 10.246 -9.736 -3.019 1.00 94.81 180 HIS A C 1
ATOM 1395 O O . HIS A 1 180 ? 10.332 -10.860 -2.536 1.00 94.81 180 HIS A O 1
ATOM 1401 N N . SER A 1 181 ? 9.350 -9.409 -3.953 1.00 93.94 181 SER A N 1
ATOM 1402 C CA . SER A 1 181 ? 8.525 -10.386 -4.675 1.00 93.94 181 SER A CA 1
ATOM 1403 C C . SER A 1 181 ? 9.363 -11.342 -5.533 1.00 93.94 181 SER A C 1
ATOM 1405 O O . SER A 1 181 ? 10.564 -11.161 -5.704 1.00 93.94 181 SER A O 1
ATOM 1407 N N . GLU A 1 182 ? 8.707 -12.320 -6.154 1.00 92.38 182 GLU A N 1
ATOM 1408 C CA . GLU A 1 182 ? 9.336 -13.227 -7.125 1.00 92.38 182 GLU A CA 1
ATOM 1409 C C . GLU A 1 182 ? 9.828 -12.544 -8.414 1.00 92.38 182 GLU A C 1
ATOM 1411 O O . GLU A 1 182 ? 10.554 -13.162 -9.187 1.00 92.38 182 GLU A O 1
ATOM 1416 N N . ASP A 1 183 ? 9.444 -11.286 -8.661 1.00 90.06 183 ASP A N 1
ATOM 1417 C CA . ASP A 1 183 ? 9.927 -10.502 -9.805 1.00 90.06 183 ASP A CA 1
ATOM 1418 C C . ASP A 1 183 ? 11.368 -9.977 -9.606 1.00 90.06 183 ASP A C 1
ATOM 1420 O O . ASP A 1 183 ? 11.908 -9.335 -10.507 1.00 90.06 183 ASP A O 1
ATOM 1424 N N . TRP A 1 184 ? 11.983 -10.221 -8.443 1.00 91.25 184 TRP A N 1
ATOM 1425 C CA . TRP A 1 184 ? 13.393 -9.933 -8.172 1.00 91.25 184 TRP A CA 1
ATOM 1426 C C . TRP A 1 184 ? 14.228 -11.213 -8.231 1.00 91.25 184 TRP A C 1
ATOM 1428 O O . TRP A 1 184 ? 13.788 -12.263 -7.760 1.00 91.25 184 TRP A O 1
ATOM 1438 N N . ASP A 1 185 ? 15.467 -11.112 -8.717 1.00 87.69 185 ASP A N 1
ATOM 1439 C CA . ASP A 1 185 ? 16.396 -12.251 -8.774 1.00 87.69 185 ASP A CA 1
ATOM 1440 C C . ASP A 1 185 ? 16.707 -12.840 -7.382 1.00 87.69 185 ASP A C 1
ATOM 1442 O O . ASP A 1 185 ? 16.974 -14.036 -7.251 1.00 87.69 185 ASP A O 1
ATOM 1446 N N . ASP A 1 186 ? 16.646 -12.013 -6.336 1.00 83.38 186 ASP A N 1
ATOM 1447 C CA . ASP A 1 186 ? 16.902 -12.351 -4.932 1.00 83.38 186 ASP A CA 1
ATOM 1448 C C . ASP A 1 186 ? 15.622 -12.389 -4.070 1.00 83.38 186 ASP A C 1
ATOM 1450 O O . ASP A 1 186 ? 15.690 -12.352 -2.843 1.00 83.38 186 ASP A O 1
ATOM 1454 N N . GLY A 1 187 ? 14.444 -12.481 -4.694 1.00 84.19 187 GLY A N 1
ATOM 1455 C CA . GLY A 1 187 ? 13.153 -12.440 -4.009 1.00 84.19 187 GLY A CA 1
ATOM 1456 C C . GLY A 1 187 ? 12.941 -13.554 -2.982 1.00 84.19 187 GLY A C 1
ATOM 1457 O O . GLY A 1 187 ? 12.774 -14.720 -3.347 1.00 84.19 187 GLY A O 1
ATOM 1458 N N . ILE A 1 188 ? 12.878 -13.207 -1.689 1.00 87.69 188 ILE A N 1
ATOM 1459 C CA . ILE A 1 188 ? 12.530 -14.152 -0.610 1.00 87.69 188 ILE A CA 1
ATOM 1460 C C . ILE A 1 188 ? 11.092 -13.938 -0.121 1.00 87.69 188 ILE A C 1
ATOM 1462 O O . ILE A 1 188 ? 10.403 -14.909 0.200 1.00 87.69 188 ILE A O 1
ATOM 1466 N N . ASP A 1 189 ? 10.656 -12.680 -0.028 1.00 91.81 189 ASP A N 1
ATOM 1467 C CA . ASP A 1 189 ? 9.361 -12.253 0.519 1.00 91.81 189 ASP A CA 1
ATOM 1468 C C . ASP A 1 189 ? 8.988 -12.912 1.863 1.00 91.81 189 ASP A C 1
ATOM 1470 O O . ASP A 1 189 ? 7.876 -13.404 2.075 1.00 91.81 189 ASP A O 1
ATOM 1474 N N . SER A 1 190 ? 9.930 -12.943 2.808 1.00 92.00 190 SER A N 1
ATOM 1475 C CA . SER A 1 190 ? 9.754 -13.612 4.106 1.00 92.00 190 SER A CA 1
ATOM 1476 C C . SER A 1 190 ? 8.538 -13.125 4.903 1.00 92.00 190 SER A C 1
ATOM 1478 O O . SER A 1 190 ? 8.006 -13.864 5.735 1.00 92.00 190 SER A O 1
ATOM 1480 N N . TYR A 1 191 ? 8.098 -11.889 4.663 1.00 92.00 191 TYR A N 1
ATOM 1481 C CA . TYR A 1 191 ? 6.952 -11.295 5.347 1.00 92.00 191 TYR A CA 1
ATOM 1482 C C . TYR A 1 191 ? 5.653 -11.316 4.538 1.00 92.00 191 TYR A C 1
ATOM 1484 O O . TYR A 1 191 ? 4.610 -10.965 5.092 1.00 92.00 191 TYR A O 1
ATOM 1492 N N . GLY A 1 192 ? 5.682 -11.721 3.265 1.00 93.88 192 GLY A N 1
ATOM 1493 C CA . GLY A 1 192 ? 4.522 -11.648 2.375 1.00 93.88 192 GLY A CA 1
ATOM 1494 C C . GLY A 1 192 ? 4.173 -10.219 1.950 1.00 93.88 192 GLY A C 1
ATOM 1495 O O . GLY A 1 192 ? 3.018 -9.948 1.631 1.00 93.88 192 GLY A O 1
ATOM 1496 N N . PHE A 1 193 ? 5.130 -9.288 2.021 1.00 95.69 193 PHE A N 1
ATOM 1497 C CA . PHE A 1 193 ? 4.940 -7.915 1.562 1.00 95.69 193 PHE A CA 1
ATOM 1498 C C . PHE A 1 193 ? 4.889 -7.853 0.042 1.00 95.69 193 PHE A C 1
ATOM 1500 O O . PHE A 1 193 ? 4.177 -7.013 -0.486 1.00 95.69 193 PHE A O 1
ATOM 1507 N N . ASN A 1 194 ? 5.571 -8.744 -0.674 1.00 95.62 194 ASN A N 1
ATOM 1508 C CA . ASN A 1 194 ? 5.510 -8.859 -2.125 1.00 95.62 194 ASN A CA 1
ATOM 1509 C C . ASN A 1 194 ? 5.799 -7.515 -2.822 1.00 95.62 194 ASN A C 1
ATOM 1511 O O . ASN A 1 194 ? 4.992 -7.019 -3.613 1.00 95.62 194 ASN A O 1
ATOM 1515 N N . ALA A 1 195 ? 6.920 -6.869 -2.487 1.00 95.69 195 ALA A N 1
ATOM 1516 C CA . ALA A 1 195 ? 7.368 -5.654 -3.159 1.00 95.69 195 ALA A CA 1
ATOM 1517 C C . ALA A 1 195 ? 7.696 -5.986 -4.615 1.00 95.69 195 ALA A C 1
ATOM 1519 O O . ALA A 1 195 ? 8.647 -6.711 -4.891 1.00 95.69 195 ALA A O 1
ATOM 1520 N N . ILE A 1 196 ? 6.922 -5.451 -5.551 1.00 94.19 196 ILE A N 1
ATOM 1521 C CA . ILE A 1 196 ? 7.161 -5.615 -6.988 1.00 94.19 196 ILE A CA 1
ATOM 1522 C C . ILE A 1 196 ? 8.064 -4.463 -7.441 1.00 94.19 196 ILE A C 1
ATOM 1524 O O . ILE A 1 196 ? 7.756 -3.327 -7.059 1.00 94.19 196 ILE A O 1
ATOM 1528 N N . PRO A 1 197 ? 9.129 -4.696 -8.237 1.00 91.00 197 PRO A N 1
ATOM 1529 C CA . PRO A 1 197 ? 10.031 -3.647 -8.715 1.00 91.00 197 PRO A CA 1
ATOM 1530 C C . PRO A 1 197 ? 9.341 -2.797 -9.791 1.00 91.00 197 PRO A C 1
ATOM 1532 O O . PRO A 1 197 ? 9.698 -2.807 -10.965 1.00 91.00 197 PRO A O 1
ATOM 1535 N N . SER A 1 198 ? 8.269 -2.106 -9.419 1.00 89.00 198 SER A N 1
ATOM 1536 C CA . SER A 1 198 ? 7.377 -1.431 -10.353 1.00 89.00 198 SER A CA 1
ATOM 1537 C C . SER A 1 198 ? 7.931 -0.063 -10.780 1.00 89.00 198 SER A C 1
ATOM 1539 O O . SER A 1 198 ? 7.536 0.484 -11.801 1.00 89.00 198 SER A O 1
ATOM 1541 N N . GLY A 1 199 ? 8.867 0.523 -10.047 1.00 87.75 199 GLY A N 1
ATOM 1542 C CA . GLY A 1 199 ? 9.382 1.861 -10.309 1.00 87.75 199 GLY A CA 1
ATOM 1543 C C . GLY A 1 199 ? 8.312 2.935 -10.103 1.00 87.75 199 GLY A C 1
ATOM 1544 O O . GLY A 1 199 ? 7.369 2.755 -9.330 1.00 87.75 199 GLY A O 1
ATOM 1545 N N . PHE A 1 200 ? 8.448 4.056 -10.808 1.00 87.19 200 PHE A N 1
ATOM 1546 C CA . PHE A 1 200 ? 7.499 5.173 -10.767 1.00 87.19 200 PHE A CA 1
ATOM 1547 C C . PHE A 1 200 ? 7.397 5.862 -12.132 1.00 87.19 200 PHE A C 1
ATOM 1549 O O . PHE A 1 200 ? 8.177 5.595 -13.045 1.00 87.19 200 PHE A O 1
ATOM 1556 N N . ARG A 1 201 ? 6.425 6.761 -12.290 1.00 85.56 201 ARG A N 1
ATOM 1557 C CA . ARG A 1 201 ? 6.277 7.598 -13.484 1.00 85.56 201 ARG A CA 1
ATOM 1558 C C . ARG A 1 201 ? 6.748 9.010 -13.169 1.00 85.56 201 ARG A C 1
ATOM 1560 O O . ARG A 1 201 ? 6.211 9.641 -12.264 1.00 85.56 201 ARG A O 1
ATOM 1567 N N . GLY A 1 202 ? 7.707 9.504 -13.941 1.00 80.00 202 GLY A N 1
ATOM 1568 C CA . GLY A 1 202 ? 8.317 10.822 -13.767 1.00 80.00 202 GLY A CA 1
ATOM 1569 C C . GLY A 1 202 ? 8.898 11.366 -15.071 1.00 80.00 202 GLY A C 1
ATOM 1570 O O . GLY A 1 202 ? 8.608 10.849 -16.151 1.00 80.00 202 GLY A O 1
ATOM 1571 N N . TRP A 1 203 ? 9.687 12.435 -14.984 1.00 67.94 203 TRP A N 1
ATOM 1572 C CA . TRP A 1 203 ? 10.343 13.054 -16.139 1.00 67.94 203 TRP A CA 1
ATOM 1573 C C . TRP A 1 203 ? 11.673 12.356 -16.446 1.00 67.94 203 TRP A C 1
ATOM 1575 O O . TRP A 1 203 ? 12.393 11.981 -15.523 1.00 67.94 203 TRP A O 1
ATOM 1585 N N . LYS A 1 204 ? 11.992 12.189 -17.738 1.00 55.97 204 LYS A N 1
ATOM 1586 C CA . LYS A 1 204 ? 13.329 11.779 -18.196 1.00 55.97 204 LYS A CA 1
ATOM 1587 C C . LYS A 1 204 ? 14.158 13.030 -18.519 1.00 55.97 204 LYS A C 1
ATOM 1589 O O . LYS A 1 204 ? 13.670 13.914 -19.215 1.00 55.97 204 LYS A O 1
ATOM 1594 N N . ASP A 1 205 ? 15.393 13.053 -18.036 1.00 54.56 205 ASP A N 1
ATOM 1595 C CA . ASP A 1 205 ? 16.273 14.223 -17.901 1.00 54.56 205 ASP A CA 1
ATOM 1596 C C . ASP A 1 205 ? 16.796 14.865 -19.207 1.00 54.56 205 ASP A C 1
ATOM 1598 O O . ASP A 1 205 ? 17.314 15.977 -19.195 1.00 54.56 205 ASP A O 1
ATOM 1602 N N . ASP A 1 206 ? 16.622 14.237 -20.374 1.00 47.09 206 ASP A N 1
ATOM 1603 C CA . ASP A 1 206 ? 17.286 14.685 -21.616 1.00 47.09 206 ASP A CA 1
ATOM 1604 C C . ASP A 1 206 ? 16.788 16.049 -22.179 1.00 47.09 206 ASP A C 1
ATOM 1606 O O . ASP A 1 206 ? 17.177 16.429 -23.284 1.00 47.09 206 ASP A O 1
ATOM 1610 N N . LEU A 1 207 ? 15.904 16.790 -21.494 1.00 45.19 207 LEU A N 1
ATOM 1611 C CA . LEU A 1 207 ? 15.220 17.956 -22.078 1.00 45.19 207 LEU A CA 1
ATOM 1612 C C . LEU A 1 207 ? 14.916 19.130 -21.132 1.00 45.19 207 LEU A C 1
ATOM 1614 O O . LEU A 1 207 ? 14.041 19.942 -21.427 1.00 45.19 207 LEU A O 1
ATOM 1618 N N . TYR A 1 208 ? 15.644 19.279 -20.023 1.00 48.28 208 TYR A N 1
ATOM 1619 C CA . TYR A 1 208 ? 15.462 20.444 -19.139 1.00 48.28 208 TYR A CA 1
ATOM 1620 C C . TYR A 1 208 ? 16.160 21.731 -19.631 1.00 48.28 208 TYR A C 1
ATOM 1622 O O . TYR A 1 208 ? 15.997 22.793 -19.031 1.00 48.28 208 TYR A O 1
ATOM 1630 N N . SER A 1 209 ? 16.925 21.678 -20.730 1.00 46.12 209 SER A N 1
ATOM 1631 C CA . SER A 1 209 ? 17.742 22.809 -21.204 1.00 46.12 209 SER A CA 1
ATOM 1632 C C . SER A 1 209 ? 17.054 23.787 -22.168 1.00 46.12 209 SER A C 1
ATOM 1634 O O . SER A 1 209 ? 17.670 24.785 -22.540 1.00 46.12 209 SER A O 1
ATOM 1636 N N . SER A 1 210 ? 15.779 23.604 -22.527 1.00 45.12 210 SER A N 1
ATOM 1637 C CA . SER A 1 210 ? 15.008 24.666 -23.193 1.00 45.12 210 SER A CA 1
ATOM 1638 C C . SER A 1 210 ? 13.564 24.688 -22.705 1.00 45.12 210 SER A C 1
ATOM 1640 O O . SER A 1 210 ? 12.680 24.014 -23.231 1.00 45.12 210 SER A O 1
ATOM 1642 N N . VAL A 1 211 ? 13.378 25.463 -21.647 1.00 43.84 211 VAL A N 1
ATOM 1643 C CA . VAL A 1 211 ? 12.110 25.847 -21.032 1.00 43.84 211 VAL A CA 1
ATOM 1644 C C . VAL A 1 211 ? 11.162 26.418 -22.093 1.00 43.84 211 VAL A C 1
ATOM 1646 O O . VAL A 1 211 ? 11.521 27.394 -22.743 1.00 43.84 211 VAL A O 1
ATOM 1649 N N . ASP A 1 212 ? 9.989 25.795 -22.265 1.00 45.38 212 ASP A N 1
ATOM 1650 C CA . ASP A 1 212 ? 8.710 26.534 -22.255 1.00 45.38 212 ASP A CA 1
ATOM 1651 C C . ASP A 1 212 ? 7.430 25.675 -22.282 1.00 45.38 212 ASP A C 1
ATOM 1653 O O . ASP A 1 212 ? 6.345 26.222 -22.119 1.00 45.38 212 ASP A O 1
ATOM 1657 N N . GLU A 1 213 ? 7.479 24.339 -22.373 1.00 49.56 213 GLU A N 1
ATOM 1658 C CA . GLU A 1 213 ? 6.239 23.546 -22.294 1.00 49.56 213 GLU A CA 1
ATOM 1659 C C . GLU A 1 213 ? 6.397 22.257 -21.475 1.00 49.56 213 GLU A C 1
ATOM 1661 O O . GLU A 1 213 ? 7.101 21.324 -21.863 1.00 49.56 213 GLU A O 1
ATOM 1666 N N . PHE A 1 214 ? 5.668 22.176 -20.355 1.00 53.97 214 PHE A N 1
ATOM 1667 C CA . PHE A 1 214 ? 5.386 20.940 -19.615 1.00 53.97 214 PHE A CA 1
ATOM 1668 C C . PHE A 1 214 ? 4.552 19.988 -20.494 1.00 53.97 214 PHE A C 1
ATOM 1670 O O . PHE A 1 214 ? 3.340 19.860 -20.321 1.00 53.97 214 PHE A O 1
ATOM 1677 N N . ARG A 1 215 ? 5.176 19.333 -21.479 1.00 55.59 215 ARG A N 1
ATOM 1678 C CA . ARG A 1 215 ? 4.476 18.408 -22.383 1.00 55.59 215 ARG A CA 1
ATOM 1679 C C . ARG A 1 215 ? 4.339 17.030 -21.742 1.00 55.59 215 ARG A C 1
ATOM 1681 O O . ARG A 1 215 ? 5.316 16.431 -21.297 1.00 55.59 215 ARG A O 1
ATOM 1688 N N . GLU A 1 216 ? 3.119 16.504 -21.746 1.00 58.38 216 GLU A N 1
ATOM 1689 C CA . GLU A 1 216 ? 2.771 15.209 -21.146 1.00 58.38 216 GLU A CA 1
ATOM 1690 C C . GLU A 1 216 ? 3.512 14.015 -21.785 1.00 58.38 216 GLU A C 1
ATOM 1692 O O . GLU A 1 216 ? 3.724 12.992 -21.131 1.00 58.38 216 GLU A O 1
ATOM 1697 N N . ASP A 1 217 ? 3.983 14.180 -23.025 1.00 59.62 217 ASP A N 1
ATOM 1698 C CA . ASP A 1 217 ? 4.732 13.181 -23.799 1.00 59.62 217 ASP A CA 1
ATOM 1699 C C . ASP A 1 217 ? 6.134 12.867 -23.234 1.00 59.62 217 ASP A C 1
ATOM 1701 O O . ASP A 1 217 ? 6.727 11.848 -23.591 1.00 59.62 217 ASP A O 1
ATOM 1705 N N . TYR A 1 218 ? 6.671 13.700 -22.334 1.00 61.03 218 TYR A N 1
ATOM 1706 C CA . TYR A 1 218 ? 7.985 13.475 -21.710 1.00 61.03 218 TYR A CA 1
ATOM 1707 C C . TYR A 1 218 ? 7.933 12.639 -20.428 1.00 61.03 218 TYR A C 1
ATOM 1709 O O . TYR A 1 218 ? 8.981 12.251 -19.902 1.00 61.03 218 TYR A O 1
ATOM 1717 N N . ARG A 1 219 ? 6.736 12.333 -19.917 1.00 68.81 219 ARG A N 1
ATOM 1718 C CA . ARG A 1 219 ? 6.591 11.493 -18.727 1.00 68.81 219 ARG A CA 1
ATOM 1719 C C . ARG A 1 219 ? 6.796 10.023 -19.090 1.00 68.81 219 ARG A C 1
ATOM 1721 O O . ARG A 1 219 ? 6.062 9.475 -19.914 1.00 68.81 219 ARG A O 1
ATOM 1728 N N . LYS A 1 220 ? 7.760 9.374 -18.440 1.00 74.12 220 LYS A N 1
ATOM 1729 C CA . LYS A 1 220 ? 8.129 7.968 -18.659 1.00 74.12 220 LYS A CA 1
ATOM 1730 C C . LYS A 1 220 ? 8.034 7.160 -17.370 1.00 74.12 220 LYS A C 1
ATOM 1732 O O . LYS A 1 220 ? 8.047 7.718 -16.275 1.00 74.12 220 LYS A O 1
ATOM 1737 N N . PHE A 1 221 ? 7.924 5.845 -17.523 1.00 77.00 221 PHE A N 1
ATOM 1738 C CA . PHE A 1 221 ? 8.086 4.891 -16.430 1.00 77.00 221 PHE A CA 1
ATOM 1739 C C . PHE A 1 221 ? 9.588 4.653 -16.228 1.00 77.00 221 PHE A C 1
ATOM 1741 O O . PHE A 1 221 ? 10.299 4.366 -17.190 1.00 77.00 221 PHE A O 1
ATOM 1748 N N . VAL A 1 222 ? 10.070 4.840 -15.002 1.00 75.69 222 VAL A N 1
ATOM 1749 C CA . VAL A 1 222 ? 11.491 4.811 -14.627 1.00 75.69 222 VAL A CA 1
ATOM 1750 C C . VAL A 1 222 ? 11.678 3.787 -13.506 1.00 75.69 222 VAL A C 1
ATOM 1752 O O . VAL A 1 222 ? 10.790 3.628 -12.668 1.00 75.69 222 VAL A O 1
ATOM 1755 N N . PHE A 1 223 ? 12.822 3.095 -13.489 1.00 75.25 223 PHE A N 1
ATOM 1756 C CA . PHE A 1 223 ? 13.184 2.058 -12.505 1.00 75.25 223 PHE A CA 1
ATOM 1757 C C . PHE A 1 223 ? 12.270 0.824 -12.449 1.00 75.25 223 PHE A C 1
ATOM 1759 O O . PHE A 1 223 ? 12.283 0.089 -11.459 1.00 75.25 223 PHE A O 1
ATOM 1766 N N . LEU A 1 224 ? 11.496 0.570 -13.506 1.00 83.50 224 LEU A N 1
ATOM 1767 C CA . LEU A 1 224 ? 10.800 -0.704 -13.666 1.00 83.50 224 LEU A CA 1
ATOM 1768 C C . LEU A 1 224 ? 11.838 -1.835 -13.749 1.00 83.50 224 LEU A C 1
ATOM 1770 O O . LEU A 1 224 ? 12.733 -1.774 -14.584 1.00 83.50 224 LEU A O 1
ATOM 1774 N N . GLY A 1 225 ? 11.713 -2.840 -12.886 1.00 84.62 225 GLY A N 1
ATOM 1775 C CA . GLY A 1 225 ? 12.679 -3.930 -12.722 1.00 84.62 225 GLY A CA 1
ATOM 1776 C C . GLY A 1 225 ? 13.787 -3.657 -11.697 1.00 84.62 225 GLY A C 1
ATOM 1777 O O . GLY A 1 225 ? 14.480 -4.588 -11.313 1.00 84.62 225 GLY A O 1
ATOM 1778 N N . ASN A 1 226 ? 13.929 -2.421 -11.200 1.00 85.50 226 ASN A N 1
ATOM 1779 C CA . ASN A 1 226 ? 15.054 -2.030 -10.337 1.00 85.50 226 ASN A CA 1
ATOM 1780 C C . ASN A 1 226 ? 14.636 -1.524 -8.953 1.00 85.50 226 ASN A C 1
ATOM 1782 O O . ASN A 1 226 ? 15.440 -1.519 -8.023 1.00 85.50 226 ASN A O 1
ATOM 1786 N N . SER A 1 227 ? 13.426 -0.983 -8.803 1.00 88.81 227 SER A N 1
ATOM 1787 C CA . SER A 1 227 ? 12.981 -0.420 -7.524 1.00 88.81 227 SER A CA 1
ATOM 1788 C C . SER A 1 227 ? 11.478 -0.550 -7.343 1.00 88.81 227 SER A C 1
ATOM 1790 O O . SER A 1 227 ? 10.726 -0.364 -8.291 1.00 88.81 227 SER A O 1
ATOM 1792 N N . ALA A 1 228 ? 11.013 -0.788 -6.122 1.00 93.31 228 ALA A N 1
ATOM 1793 C CA . ALA A 1 228 ? 9.628 -0.551 -5.732 1.00 93.31 228 ALA A CA 1
ATOM 1794 C C . ALA A 1 228 ? 9.534 0.816 -5.041 1.00 93.31 228 ALA A C 1
ATOM 1796 O O . ALA A 1 228 ? 10.310 1.102 -4.128 1.00 93.31 228 ALA A O 1
ATOM 1797 N N . VAL A 1 229 ? 8.606 1.672 -5.479 1.00 92.38 229 VAL A N 1
ATOM 1798 C CA . VAL A 1 229 ? 8.467 3.041 -4.957 1.00 92.38 229 VAL A CA 1
ATOM 1799 C C . VAL A 1 229 ? 7.028 3.301 -4.533 1.00 92.38 229 VAL A C 1
ATOM 1801 O O . VAL A 1 229 ? 6.099 3.184 -5.337 1.00 92.38 229 VAL A O 1
ATOM 1804 N N . PHE A 1 230 ? 6.849 3.678 -3.268 1.00 94.69 230 PHE A N 1
ATOM 1805 C CA . PHE A 1 230 ? 5.541 3.880 -2.653 1.00 94.69 230 PHE A CA 1
ATOM 1806 C C . PHE A 1 230 ? 5.406 5.277 -2.076 1.00 94.69 230 PHE A C 1
ATOM 1808 O O . PHE A 1 230 ? 6.322 5.751 -1.411 1.00 94.69 230 PHE A O 1
ATOM 1815 N N . TRP A 1 231 ? 4.250 5.912 -2.256 1.00 93.75 231 TRP A N 1
ATOM 1816 C CA . TRP A 1 231 ? 3.938 7.132 -1.512 1.00 93.75 231 TRP A CA 1
ATOM 1817 C C . TRP A 1 231 ? 3.890 6.872 -0.005 1.00 93.75 231 TRP A C 1
ATOM 1819 O O . TRP A 1 231 ? 3.294 5.891 0.441 1.00 93.75 231 TRP A O 1
ATOM 1829 N N . ILE A 1 232 ? 4.469 7.792 0.766 1.00 92.06 232 ILE A N 1
ATOM 1830 C CA . ILE A 1 232 ? 4.362 7.868 2.225 1.00 92.06 232 ILE A CA 1
ATOM 1831 C C . ILE A 1 232 ? 4.190 9.329 2.665 1.00 92.06 232 ILE A C 1
ATOM 1833 O O . ILE A 1 232 ? 4.588 10.256 1.959 1.00 92.06 232 ILE A O 1
ATOM 1837 N N . ASN A 1 233 ? 3.687 9.515 3.885 1.00 84.00 233 ASN A N 1
ATOM 1838 C CA . ASN A 1 233 ? 3.477 10.795 4.565 1.00 84.00 233 ASN A CA 1
ATOM 1839 C C . ASN A 1 233 ? 2.477 11.730 3.855 1.00 84.00 233 ASN A C 1
ATOM 1841 O O . ASN A 1 233 ? 2.242 11.608 2.667 1.00 84.00 233 ASN A O 1
ATOM 1845 N N . ALA A 1 234 ? 1.898 12.699 4.568 1.00 64.94 234 ALA A N 1
ATOM 1846 C CA . ALA A 1 234 ? 1.026 13.737 4.005 1.00 64.94 234 ALA A CA 1
ATOM 1847 C C . ALA A 1 234 ? 1.791 14.894 3.317 1.00 64.94 234 ALA A C 1
ATOM 1849 O O . ALA A 1 234 ? 1.164 15.834 2.833 1.00 64.94 234 ALA A O 1
ATOM 1850 N N . GLU A 1 235 ? 3.127 14.839 3.285 1.00 64.31 235 GLU A N 1
ATOM 1851 C CA . GLU A 1 235 ? 4.018 15.933 2.855 1.00 64.31 235 GLU A CA 1
ATOM 1852 C C . GLU A 1 235 ? 4.873 15.576 1.616 1.00 64.31 235 GLU A C 1
ATOM 1854 O O . GLU A 1 235 ? 5.916 16.176 1.390 1.00 64.31 235 GLU A O 1
ATOM 1859 N N . ILE A 1 236 ? 4.416 14.635 0.775 1.00 71.56 236 ILE A N 1
ATOM 1860 C CA . ILE A 1 236 ? 5.085 14.194 -0.473 1.00 71.56 236 ILE A CA 1
ATOM 1861 C C . ILE A 1 236 ? 6.452 13.516 -0.238 1.00 71.56 236 ILE A C 1
ATOM 1863 O O . ILE A 1 236 ? 7.498 13.964 -0.717 1.00 71.56 236 ILE A O 1
ATOM 1867 N N . ASN A 1 237 ? 6.447 12.371 0.449 1.00 85.12 237 ASN A N 1
ATOM 1868 C CA . ASN A 1 237 ? 7.624 11.505 0.581 1.00 85.12 237 ASN A CA 1
ATOM 1869 C C . ASN A 1 237 ? 7.381 10.129 -0.040 1.00 85.12 237 ASN A C 1
ATOM 1871 O O . ASN A 1 237 ? 6.250 9.745 -0.330 1.00 85.12 237 ASN A O 1
ATOM 1875 N N . VAL A 1 238 ? 8.459 9.371 -0.248 1.00 88.56 238 VAL A N 1
ATOM 1876 C CA . VAL A 1 238 ? 8.373 8.000 -0.759 1.00 88.56 238 VAL A CA 1
ATOM 1877 C C . VAL A 1 238 ? 9.164 7.022 0.102 1.00 88.56 238 VAL A C 1
ATOM 1879 O O . VAL A 1 238 ? 10.202 7.367 0.660 1.00 88.56 238 VAL A O 1
ATOM 1882 N N . LEU A 1 239 ? 8.667 5.793 0.185 1.00 92.81 239 LEU A N 1
ATOM 1883 C CA . LEU A 1 239 ? 9.431 4.616 0.576 1.00 92.81 239 LEU A CA 1
ATOM 1884 C C . LEU A 1 239 ? 9.995 3.989 -0.699 1.00 92.81 239 LEU A C 1
ATOM 1886 O O . LEU A 1 239 ? 9.237 3.729 -1.638 1.00 92.81 239 LEU A O 1
ATOM 1890 N N . ARG A 1 240 ? 11.299 3.720 -0.718 1.00 91.56 240 ARG A N 1
ATOM 1891 C CA . ARG A 1 240 ? 11.971 3.007 -1.803 1.00 91.56 240 ARG A CA 1
ATOM 1892 C C . ARG A 1 240 ? 12.532 1.682 -1.303 1.00 91.56 240 ARG A C 1
ATOM 1894 O O . ARG A 1 240 ? 13.075 1.601 -0.203 1.00 91.56 240 ARG A O 1
ATOM 1901 N N . ILE A 1 241 ? 12.367 0.660 -2.131 1.00 93.44 241 ILE A N 1
ATOM 1902 C CA . ILE A 1 241 ? 12.964 -0.663 -1.973 1.00 93.44 241 ILE A CA 1
ATOM 1903 C C . ILE A 1 241 ? 13.745 -0.940 -3.254 1.00 93.44 241 ILE A C 1
ATOM 1905 O O . ILE A 1 241 ? 13.159 -0.887 -4.336 1.00 93.44 241 ILE A O 1
ATOM 1909 N N . ASP A 1 242 ? 15.043 -1.175 -3.142 1.00 90.94 242 ASP A N 1
ATOM 1910 C CA . ASP A 1 242 ? 15.915 -1.599 -4.242 1.00 90.94 242 ASP A CA 1
ATOM 1911 C C . ASP A 1 242 ? 16.662 -2.886 -3.871 1.00 90.94 242 ASP A C 1
ATOM 1913 O O . ASP A 1 242 ? 16.419 -3.452 -2.808 1.00 90.94 242 ASP A O 1
ATOM 1917 N N . SER A 1 243 ? 17.573 -3.342 -4.733 1.00 87.12 243 SER A N 1
ATOM 1918 C CA . SER A 1 243 ? 18.352 -4.570 -4.529 1.00 87.12 243 SER A CA 1
ATOM 1919 C C . SER A 1 243 ? 19.201 -4.588 -3.251 1.00 87.12 243 SER A C 1
ATOM 1921 O O . SER A 1 243 ? 19.693 -5.641 -2.869 1.00 87.12 243 SER A O 1
ATOM 1923 N N . GLU A 1 244 ? 19.423 -3.444 -2.600 1.00 84.81 244 GLU A N 1
ATOM 1924 C CA . GLU A 1 244 ? 20.286 -3.343 -1.423 1.00 84.81 244 GLU A CA 1
ATOM 1925 C C . GLU A 1 244 ? 19.521 -2.951 -0.155 1.00 84.81 244 GLU A C 1
ATOM 1927 O O . GLU A 1 244 ? 19.892 -3.368 0.945 1.00 84.81 244 GLU A O 1
ATOM 1932 N N . ARG A 1 245 ? 18.518 -2.070 -0.270 1.00 89.12 245 ARG A N 1
ATOM 1933 C CA . ARG A 1 245 ? 17.992 -1.308 0.870 1.00 89.12 245 ARG A CA 1
ATOM 1934 C C . ARG A 1 245 ? 16.485 -1.079 0.820 1.00 89.12 245 ARG A C 1
ATOM 1936 O O . ARG A 1 245 ? 15.866 -0.925 -0.229 1.00 89.12 245 ARG A O 1
ATOM 1943 N N . VAL A 1 246 ? 15.913 -0.942 2.017 1.00 92.62 246 VAL A N 1
ATOM 1944 C CA . VAL A 1 246 ? 14.569 -0.405 2.274 1.00 92.62 246 VAL A CA 1
ATOM 1945 C C . VAL A 1 246 ? 14.751 0.936 2.976 1.00 92.62 246 VAL A C 1
ATOM 1947 O O . VAL A 1 246 ? 15.227 0.973 4.108 1.00 92.62 246 VAL A O 1
ATOM 1950 N N . TYR A 1 247 ? 14.414 2.052 2.330 1.00 90.94 247 TYR A N 1
ATOM 1951 C CA . TYR A 1 247 ? 14.751 3.367 2.875 1.00 90.94 247 TYR A CA 1
ATOM 1952 C C . TYR A 1 247 ? 13.794 4.482 2.455 1.00 90.94 247 TYR A C 1
ATOM 1954 O O . TYR A 1 247 ? 13.038 4.385 1.488 1.00 90.94 247 TYR A O 1
ATOM 1962 N N . ILE A 1 248 ? 13.844 5.572 3.218 1.00 89.25 248 ILE A N 1
ATOM 1963 C CA . ILE A 1 248 ? 13.154 6.827 2.922 1.00 89.25 248 ILE A CA 1
ATOM 1964 C C . ILE A 1 248 ? 14.231 7.805 2.441 1.00 89.25 248 ILE A C 1
ATOM 1966 O O . ILE A 1 248 ? 15.104 8.159 3.239 1.00 89.25 248 ILE A O 1
ATOM 1970 N N . PRO A 1 249 ? 14.233 8.222 1.164 1.00 80.88 249 PRO A N 1
ATOM 1971 C CA . PRO A 1 249 ? 15.255 9.126 0.649 1.00 80.88 249 PRO A CA 1
ATOM 1972 C C . PRO A 1 249 ? 15.165 10.485 1.360 1.00 80.88 249 PRO A C 1
ATOM 1974 O O . PRO A 1 249 ? 14.171 11.199 1.204 1.00 80.88 249 PRO A O 1
ATOM 1977 N N . GLN A 1 250 ? 16.188 10.840 2.150 1.00 65.25 250 GLN A N 1
ATOM 1978 C CA . GLN A 1 250 ? 16.231 12.114 2.888 1.00 65.25 250 GLN A CA 1
ATOM 1979 C C . GLN A 1 250 ? 16.397 13.323 1.957 1.00 65.25 250 GLN A C 1
ATOM 1981 O O . GLN A 1 250 ? 15.835 14.376 2.230 1.00 65.25 250 GLN A O 1
ATOM 1986 N N . ASN A 1 251 ? 17.110 13.142 0.844 1.00 55.66 251 ASN A N 1
ATOM 1987 C CA . ASN A 1 251 ? 17.183 14.049 -0.297 1.00 55.66 251 ASN A CA 1
ATOM 1988 C C . ASN A 1 251 ? 17.123 13.194 -1.568 1.00 55.66 251 ASN A C 1
ATOM 1990 O O . ASN A 1 251 ? 17.663 12.092 -1.564 1.00 55.66 251 ASN A O 1
ATOM 1994 N N . ASP A 1 252 ? 16.450 13.723 -2.590 1.00 53.94 252 ASP A N 1
ATOM 1995 C CA . ASP A 1 252 ? 16.379 13.277 -3.987 1.00 53.94 252 ASP A CA 1
ATOM 1996 C C . ASP A 1 252 ? 16.006 11.805 -4.250 1.00 53.94 252 ASP A C 1
ATOM 1998 O O . ASP A 1 252 ? 16.539 10.848 -3.692 1.00 53.94 252 ASP A O 1
ATOM 2002 N N . ILE A 1 253 ? 15.072 11.593 -5.179 1.00 52.50 253 ILE A N 1
ATOM 2003 C CA . ILE A 1 253 ? 14.948 10.284 -5.820 1.00 52.50 253 ILE A CA 1
ATOM 2004 C C . ILE A 1 253 ? 16.153 10.195 -6.755 1.00 52.50 253 ILE A C 1
ATOM 2006 O O . ILE A 1 253 ? 16.099 10.710 -7.866 1.00 52.50 253 ILE A O 1
ATOM 2010 N N . VAL A 1 254 ? 17.259 9.618 -6.273 1.00 46.00 254 VAL A N 1
ATOM 2011 C CA . VAL A 1 254 ? 18.483 9.448 -7.069 1.00 46.00 254 VAL A CA 1
ATOM 2012 C C . VAL A 1 254 ? 18.115 8.744 -8.376 1.00 46.00 254 VAL A C 1
ATOM 2014 O O . VAL A 1 254 ? 17.657 7.590 -8.363 1.00 46.00 254 VAL A O 1
ATOM 2017 N N . GLN A 1 255 ? 18.250 9.478 -9.486 1.00 49.00 255 GLN A N 1
ATOM 2018 C CA . GLN A 1 255 ? 18.154 8.954 -10.841 1.00 49.00 255 GLN A CA 1
ATOM 2019 C C . GLN A 1 255 ? 19.541 8.445 -11.250 1.00 49.00 255 GLN A C 1
ATOM 2021 O O . GLN A 1 255 ? 20.445 9.237 -11.492 1.00 49.00 255 GLN A O 1
ATOM 2026 N N . TYR A 1 256 ? 19.718 7.126 -11.332 1.00 43.25 256 TYR A N 1
ATOM 2027 C CA . TYR A 1 256 ? 20.850 6.535 -12.039 1.00 43.25 256 TYR A CA 1
ATOM 2028 C C . TYR A 1 256 ? 20.476 6.486 -13.515 1.00 43.25 256 TYR A C 1
ATOM 2030 O O . TYR A 1 256 ? 19.588 5.726 -13.905 1.00 43.25 256 TYR A O 1
ATOM 2038 N N . ILE A 1 257 ? 21.094 7.348 -14.319 1.00 47.72 257 ILE A N 1
ATOM 2039 C CA . ILE A 1 257 ? 20.820 7.404 -15.757 1.00 47.72 257 ILE A CA 1
ATOM 2040 C C . ILE A 1 257 ? 21.805 6.507 -16.523 1.00 47.72 257 ILE A C 1
ATOM 2042 O O . ILE A 1 257 ? 21.406 5.966 -17.547 1.00 47.72 257 ILE A O 1
ATOM 2046 N N . ASN A 1 258 ? 23.027 6.275 -16.009 1.00 39.72 258 ASN A N 1
ATOM 2047 C CA . ASN A 1 258 ? 24.049 5.387 -16.593 1.00 39.72 258 ASN A CA 1
ATOM 2048 C C . ASN A 1 258 ? 25.029 4.840 -15.527 1.00 39.72 258 ASN A C 1
ATOM 2050 O O . ASN A 1 258 ? 25.180 5.450 -14.471 1.00 39.72 258 ASN A O 1
ATOM 2054 N N . ASP A 1 259 ? 25.750 3.756 -15.851 1.00 43.88 259 ASP A N 1
ATOM 2055 C CA . ASP A 1 259 ? 26.630 2.957 -14.964 1.00 43.88 259 ASP A CA 1
ATOM 2056 C C . ASP A 1 259 ? 27.720 3.713 -14.166 1.00 43.88 259 ASP A C 1
ATOM 2058 O O . ASP A 1 259 ? 28.390 3.083 -13.357 1.00 43.88 259 ASP A O 1
ATOM 2062 N N . ASN A 1 260 ? 27.950 5.020 -14.364 1.00 41.69 260 ASN A N 1
ATOM 2063 C CA . ASN A 1 260 ? 29.066 5.739 -13.722 1.00 41.69 260 ASN A CA 1
ATOM 2064 C C . ASN A 1 260 ? 28.823 7.225 -13.376 1.00 41.69 260 ASN A C 1
ATOM 2066 O O . ASN A 1 260 ? 29.773 7.891 -12.969 1.00 41.69 260 ASN A O 1
ATOM 2070 N N . GLU A 1 261 ? 27.608 7.774 -13.511 1.00 41.75 261 GLU A N 1
ATOM 2071 C CA . GLU A 1 261 ? 27.350 9.181 -13.144 1.00 41.75 261 GLU A CA 1
ATOM 2072 C C . GLU A 1 261 ? 26.113 9.317 -12.247 1.00 41.75 261 GLU A C 1
ATOM 2074 O O . GLU A 1 261 ? 24.984 9.031 -12.650 1.00 41.75 261 GLU A O 1
ATOM 2079 N N . GLU A 1 262 ? 26.350 9.749 -11.006 1.00 44.22 262 GLU A N 1
ATOM 2080 C CA . GLU A 1 262 ? 25.328 10.037 -10.001 1.00 44.22 262 GLU A CA 1
ATOM 2081 C C . GLU A 1 262 ? 24.956 11.524 -10.081 1.00 44.22 262 GLU A C 1
ATOM 2083 O O . GLU A 1 262 ? 25.773 12.396 -9.781 1.00 44.22 262 GLU A O 1
ATOM 2088 N N . TYR A 1 263 ? 23.722 11.823 -10.495 1.00 46.16 263 TYR A N 1
ATOM 2089 C CA . TYR A 1 263 ? 23.181 13.180 -10.459 1.00 46.16 263 TYR A CA 1
ATOM 2090 C C . TYR A 1 263 ? 22.151 13.309 -9.332 1.00 46.16 263 TYR A C 1
ATOM 2092 O O . TYR A 1 263 ? 21.100 12.666 -9.334 1.00 46.16 263 TYR A O 1
ATOM 2100 N N . THR A 1 264 ? 22.449 14.176 -8.364 1.00 43.25 264 THR A N 1
ATOM 2101 C CA . THR A 1 264 ? 21.519 14.606 -7.311 1.00 43.25 264 THR A CA 1
ATOM 2102 C C . THR A 1 264 ? 20.799 15.874 -7.769 1.00 43.25 264 THR A C 1
ATOM 2104 O O . THR A 1 264 ? 21.404 16.950 -7.820 1.00 43.25 264 THR A O 1
ATOM 2107 N N . PHE A 1 265 ? 19.524 15.761 -8.140 1.00 46.44 265 PHE A N 1
ATOM 2108 C CA . PHE A 1 265 ? 18.665 16.910 -8.429 1.00 46.44 265 PHE A CA 1
ATOM 2109 C C . PHE A 1 265 ? 17.816 17.236 -7.220 1.00 46.44 265 PHE A C 1
ATOM 2111 O O . PHE A 1 265 ? 17.004 16.399 -6.852 1.00 46.44 265 PHE A O 1
ATOM 2118 N N . ASN A 1 266 ? 17.912 18.468 -6.710 1.00 46.84 266 ASN A N 1
ATOM 2119 C CA . ASN A 1 266 ? 17.080 18.973 -5.616 1.00 46.84 266 ASN A CA 1
ATOM 2120 C C . ASN A 1 266 ? 15.600 19.089 -6.057 1.00 46.84 266 ASN A C 1
ATOM 2122 O O . ASN A 1 266 ? 15.109 20.156 -6.428 1.00 46.84 266 ASN A O 1
ATOM 2126 N N . ASP A 1 267 ? 14.915 17.946 -6.071 1.00 53.53 267 ASP A N 1
ATOM 2127 C CA . ASP A 1 267 ? 13.682 17.657 -6.817 1.00 53.53 267 ASP A CA 1
ATOM 2128 C C . ASP A 1 267 ? 12.418 17.709 -5.939 1.00 53.53 267 ASP A C 1
ATOM 2130 O O . ASP A 1 267 ? 11.298 17.404 -6.357 1.00 53.53 267 ASP A O 1
ATOM 2134 N N . ASN A 1 268 ? 12.564 18.153 -4.689 1.00 53.25 268 ASN A N 1
ATOM 2135 C CA . ASN A 1 268 ? 11.445 18.279 -3.754 1.00 53.25 268 ASN A CA 1
ATOM 2136 C C . ASN A 1 268 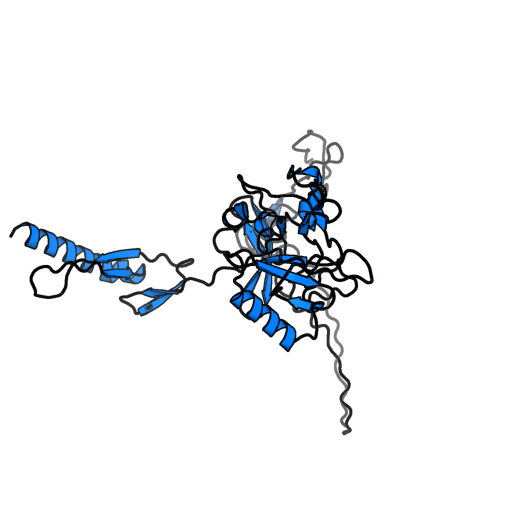? 10.290 19.134 -4.315 1.00 53.25 268 ASN A C 1
ATOM 2138 O O . ASN A 1 268 ? 9.137 18.907 -3.955 1.00 53.25 268 ASN A O 1
ATOM 2142 N N . GLN A 1 269 ? 10.565 20.065 -5.238 1.00 56.69 269 GLN A N 1
ATOM 2143 C CA . GLN A 1 269 ? 9.533 20.872 -5.902 1.00 56.69 269 GLN A CA 1
ATOM 2144 C C . GLN A 1 269 ? 8.739 20.115 -6.982 1.00 56.69 269 GLN A C 1
ATOM 2146 O O . GLN A 1 269 ? 7.613 20.517 -7.283 1.00 56.69 269 GLN A O 1
ATOM 2151 N N . PHE A 1 270 ? 9.271 19.031 -7.562 1.00 60.09 270 PHE A N 1
ATOM 2152 C CA . PHE A 1 270 ? 8.607 18.309 -8.655 1.00 60.09 270 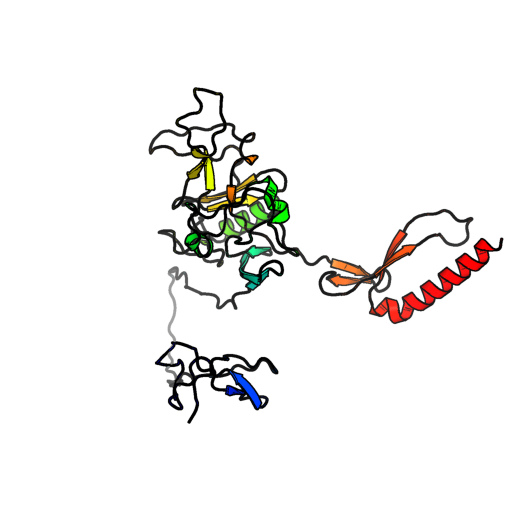PHE A CA 1
ATOM 2153 C C . PHE A 1 270 ? 8.103 16.917 -8.284 1.00 60.09 270 PHE A C 1
ATOM 2155 O O . PHE A 1 270 ? 7.374 16.329 -9.084 1.00 60.09 270 PHE A O 1
ATOM 2162 N N . ARG A 1 271 ? 8.353 16.427 -7.060 1.00 66.94 271 ARG A N 1
ATOM 2163 C CA . ARG A 1 271 ? 7.764 15.166 -6.565 1.00 66.94 271 ARG A CA 1
ATOM 2164 C C . ARG A 1 271 ? 6.241 15.121 -6.707 1.00 66.94 271 ARG A C 1
ATOM 2166 O O . ARG A 1 271 ? 5.683 14.071 -6.998 1.00 66.94 271 ARG A O 1
ATOM 2173 N N . GLN A 1 272 ? 5.562 16.263 -6.592 1.00 64.56 272 GLN A N 1
ATOM 2174 C CA . GLN A 1 272 ? 4.117 16.376 -6.836 1.00 64.56 272 GLN A CA 1
ATOM 2175 C C . GLN A 1 272 ? 3.679 15.936 -8.248 1.00 64.56 272 GLN A C 1
ATOM 2177 O O . GLN A 1 272 ? 2.519 15.585 -8.446 1.00 64.56 272 GLN A O 1
ATOM 2182 N N . TYR A 1 273 ? 4.595 15.940 -9.223 1.00 70.75 273 TYR A N 1
ATOM 2183 C CA . TYR A 1 273 ? 4.358 15.528 -10.608 1.00 70.75 273 TYR A CA 1
ATOM 2184 C C . TYR A 1 273 ? 4.737 14.072 -10.890 1.00 70.75 273 TYR A C 1
ATOM 2186 O O . TYR A 1 273 ? 4.570 13.617 -12.026 1.00 70.75 273 TYR A O 1
ATOM 2194 N N . TYR A 1 274 ? 5.257 13.352 -9.896 1.00 83.25 274 TYR A N 1
ATOM 2195 C CA . TYR A 1 274 ? 5.475 11.919 -10.003 1.00 83.25 274 TYR A CA 1
ATOM 2196 C C . TYR A 1 274 ? 4.192 11.154 -9.762 1.00 83.25 274 TYR A C 1
ATOM 2198 O O . TYR A 1 274 ? 3.263 11.640 -9.118 1.00 83.25 274 TYR A O 1
ATOM 2206 N N . ALA A 1 275 ? 4.163 9.931 -10.280 1.00 89.88 275 ALA A N 1
ATOM 220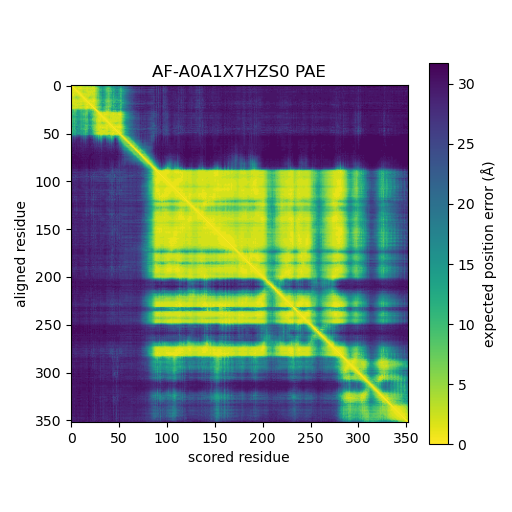7 C CA . ALA A 1 275 ? 3.170 8.955 -9.898 1.00 89.88 275 ALA A CA 1
ATOM 2208 C C . ALA A 1 275 ? 3.856 7.695 -9.365 1.00 89.88 275 ALA A C 1
ATOM 2210 O O . ALA A 1 275 ? 4.591 7.034 -10.099 1.00 89.88 275 ALA A O 1
ATOM 2211 N N . CYS A 1 276 ? 3.599 7.373 -8.099 1.00 92.56 276 CYS A N 1
ATOM 2212 C CA . CYS A 1 276 ? 4.151 6.216 -7.391 1.00 92.56 276 CYS A CA 1
ATOM 2213 C C . CYS A 1 276 ? 3.029 5.245 -7.003 1.00 92.56 276 CYS A C 1
ATOM 2215 O O . CYS A 1 276 ? 1.847 5.609 -6.990 1.00 92.56 276 CYS A O 1
ATOM 2217 N N . SER A 1 277 ? 3.397 4.007 -6.684 1.00 95.75 277 SER A N 1
ATOM 2218 C CA . SER A 1 277 ? 2.451 3.015 -6.175 1.00 95.75 277 SER A CA 1
ATOM 2219 C C . SER A 1 277 ? 1.959 3.415 -4.779 1.00 95.75 277 SER A C 1
ATOM 2221 O O . SER A 1 277 ? 2.611 4.166 -4.053 1.00 95.75 277 SER A O 1
ATOM 2223 N N . ILE A 1 278 ? 0.799 2.901 -4.374 1.00 96.12 278 ILE A N 1
ATOM 2224 C CA . ILE A 1 278 ? 0.274 3.077 -3.014 1.00 96.12 278 ILE A CA 1
ATOM 2225 C C . ILE A 1 278 ? 0.183 1.712 -2.344 1.00 96.12 278 ILE A C 1
ATOM 2227 O O . ILE A 1 278 ? -0.377 0.773 -2.913 1.00 96.12 278 ILE A O 1
ATOM 2231 N N . ARG A 1 279 ? 0.694 1.643 -1.112 1.00 96.00 279 ARG A N 1
ATOM 2232 C CA . ARG A 1 279 ? 0.438 0.572 -0.148 1.00 96.00 279 ARG A CA 1
ATOM 2233 C C . ARG A 1 279 ? 0.062 1.194 1.174 1.00 96.00 279 ARG A C 1
ATOM 2235 O O . ARG A 1 279 ? 0.807 2.011 1.704 1.00 96.00 279 ARG A O 1
ATOM 2242 N N . CYS A 1 280 ? -1.101 0.823 1.682 1.00 96.69 280 CYS A N 1
ATOM 2243 C CA . CYS A 1 280 ? -1.621 1.397 2.909 1.00 96.69 280 CYS A CA 1
ATOM 2244 C C . CYS A 1 280 ? -1.295 0.528 4.124 1.00 96.69 280 CYS A C 1
ATOM 2246 O O . CYS A 1 280 ? -1.111 -0.688 4.014 1.00 96.69 280 CYS A O 1
ATOM 2248 N N . ILE A 1 281 ? -1.310 1.164 5.291 1.00 96.75 281 ILE A N 1
ATOM 2249 C CA . ILE A 1 281 ? -1.352 0.490 6.586 1.00 96.75 281 ILE A CA 1
ATOM 2250 C C . ILE A 1 281 ? -2.797 0.496 7.073 1.00 96.75 281 ILE A C 1
ATOM 2252 O O . ILE A 1 281 ? -3.534 1.468 6.894 1.00 96.75 281 ILE A O 1
ATOM 2256 N N . LYS A 1 282 ? -3.218 -0.614 7.674 1.00 95.25 282 LYS A N 1
ATOM 2257 C CA . LYS A 1 282 ? -4.542 -0.733 8.274 1.00 95.25 282 LYS A CA 1
ATOM 2258 C C . LYS A 1 282 ? -4.633 0.177 9.489 1.00 95.25 282 LYS A C 1
ATOM 2260 O O . LYS A 1 282 ? -3.759 0.131 10.356 1.00 95.25 282 LYS A O 1
ATOM 2265 N N . ASP A 1 283 ? -5.711 0.945 9.588 1.00 90.69 283 ASP A N 1
ATOM 2266 C CA . ASP A 1 283 ? -5.922 1.820 10.734 1.00 90.69 283 ASP A CA 1
ATOM 2267 C C . ASP A 1 283 ? -5.897 1.015 12.031 1.00 90.69 283 ASP A C 1
ATOM 2269 O O . ASP A 1 283 ? -6.545 -0.035 12.165 1.00 90.69 283 ASP A O 1
ATOM 2273 N N . ALA A 1 284 ? -5.166 1.539 13.016 1.00 80.56 284 ALA A N 1
ATOM 2274 C CA . ALA A 1 284 ? -5.258 1.016 14.361 1.00 80.56 284 ALA A CA 1
ATOM 2275 C C . ALA A 1 284 ? -6.723 1.111 14.818 1.00 80.56 284 ALA A C 1
ATOM 2277 O O . ALA A 1 284 ? -7.402 2.112 14.558 1.00 80.56 284 ALA A O 1
ATOM 2278 N N . PRO A 1 285 ? -7.242 0.085 15.507 1.00 71.44 285 PRO A N 1
ATOM 2279 C CA . PRO A 1 285 ? -8.573 0.171 16.068 1.00 71.44 285 PRO A CA 1
ATOM 2280 C C . PRO A 1 285 ? -8.642 1.387 16.994 1.00 71.44 285 PRO A C 1
ATOM 2282 O O . PRO A 1 285 ? -7.877 1.477 17.950 1.00 71.44 285 PRO A O 1
ATOM 2285 N N . ILE A 1 286 ? -9.544 2.329 16.707 1.00 67.50 286 ILE A N 1
ATOM 2286 C CA . ILE A 1 286 ? -9.708 3.512 17.553 1.00 67.50 286 ILE A CA 1
ATOM 2287 C C . ILE A 1 286 ? -10.274 3.029 18.882 1.00 67.50 286 ILE A C 1
ATOM 2289 O O . ILE A 1 286 ? -11.460 2.709 18.997 1.00 67.50 286 ILE A O 1
ATOM 2293 N N . GLU A 1 287 ? -9.416 2.941 19.887 1.00 74.69 287 GLU A N 1
ATOM 2294 C CA . GLU A 1 287 ? -9.818 2.570 21.228 1.00 74.69 287 GLU A CA 1
ATOM 2295 C C . GLU A 1 287 ? -10.426 3.779 21.934 1.00 74.69 287 GLU A C 1
ATOM 2297 O O . GLU A 1 287 ? -9.799 4.814 22.148 1.00 74.69 287 GLU A O 1
ATOM 2302 N N . ILE A 1 288 ? -11.697 3.649 22.286 1.00 72.81 288 ILE A N 1
ATOM 2303 C CA . ILE A 1 288 ? -12.449 4.653 23.018 1.00 72.81 288 ILE A CA 1
ATOM 2304 C C . ILE A 1 288 ? -12.814 4.068 24.369 1.00 72.81 288 ILE A C 1
ATOM 2306 O O . ILE A 1 288 ? -13.486 3.039 24.465 1.00 72.81 288 ILE A O 1
ATOM 2310 N N . GLN A 1 289 ? -12.431 4.767 25.428 1.00 82.56 289 GLN A N 1
ATOM 2311 C CA . GLN A 1 289 ? -12.894 4.440 26.763 1.00 82.56 289 GLN A CA 1
ATOM 2312 C C . GLN A 1 289 ? -14.289 5.026 26.997 1.00 82.56 289 GLN A C 1
ATOM 2314 O O . GLN A 1 289 ? -14.536 6.207 26.758 1.00 82.56 289 GLN A O 1
ATOM 2319 N N . CYS A 1 290 ? -15.221 4.206 27.482 1.00 78.81 290 CYS A N 1
ATOM 2320 C CA . CYS A 1 290 ? -16.511 4.708 27.933 1.00 78.81 290 CYS A CA 1
ATOM 2321 C C . CYS A 1 290 ? -16.331 5.540 29.204 1.00 78.81 290 CYS A C 1
ATOM 2323 O O . CYS A 1 290 ? -15.802 5.054 30.205 1.00 78.81 290 CYS A O 1
ATOM 2325 N N . ASP A 1 291 ? -16.872 6.756 29.205 1.00 82.12 291 ASP A N 1
ATOM 2326 C CA . ASP A 1 291 ? -16.770 7.673 30.340 1.00 82.12 291 ASP A CA 1
ATOM 2327 C C . ASP A 1 291 ? -17.374 7.127 31.641 1.00 82.12 291 ASP A C 1
ATOM 2329 O O . ASP A 1 291 ? -16.938 7.518 32.725 1.00 82.12 291 ASP A O 1
ATOM 2333 N N . PHE A 1 292 ? -18.352 6.222 31.535 1.00 78.06 292 PHE A N 1
ATOM 2334 C CA . PHE A 1 292 ? -19.136 5.709 32.659 1.00 78.06 292 PHE A CA 1
ATOM 2335 C C . PHE A 1 292 ? -18.600 4.383 33.193 1.00 78.06 292 PHE A C 1
ATOM 2337 O O . PHE A 1 292 ? -18.167 4.318 34.337 1.00 78.06 292 PHE A O 1
ATOM 2344 N N . CYS A 1 293 ? -18.603 3.320 32.381 1.00 83.81 293 CYS A N 1
ATOM 2345 C CA . CYS A 1 293 ? -18.125 2.010 32.841 1.00 83.81 293 CYS A CA 1
ATOM 2346 C C . CYS A 1 293 ? -16.607 1.840 32.763 1.00 83.81 293 CYS A C 1
ATOM 2348 O O . CYS A 1 293 ? -16.113 0.785 33.147 1.00 83.81 293 CYS A O 1
ATOM 2350 N N . LYS A 1 294 ? -15.877 2.825 32.221 1.00 85.62 294 LYS A N 1
ATOM 2351 C CA . LYS A 1 294 ? -14.415 2.806 32.043 1.00 85.62 294 LYS A CA 1
ATOM 2352 C C . LYS A 1 294 ? -13.871 1.662 31.183 1.00 85.62 294 LYS A C 1
ATOM 2354 O O . LYS A 1 294 ? -12.659 1.539 31.046 1.00 85.62 294 LYS A O 1
ATOM 2359 N N . LYS A 1 295 ? -14.738 0.863 30.555 1.00 81.94 295 LYS A N 1
ATOM 2360 C CA . LYS A 1 295 ? -14.340 -0.156 29.581 1.00 81.94 295 LYS A CA 1
ATOM 2361 C C . LYS A 1 295 ? -13.857 0.507 28.295 1.00 81.94 295 LYS A C 1
ATOM 2363 O O . LYS A 1 295 ? -14.458 1.485 27.845 1.00 81.94 295 LYS A O 1
ATOM 2368 N N . THR A 1 296 ? -12.803 -0.052 27.718 1.00 80.56 296 THR A N 1
ATOM 2369 C CA . THR A 1 296 ? -12.266 0.337 26.414 1.00 80.56 296 THR A CA 1
ATOM 2370 C C . THR A 1 296 ? -12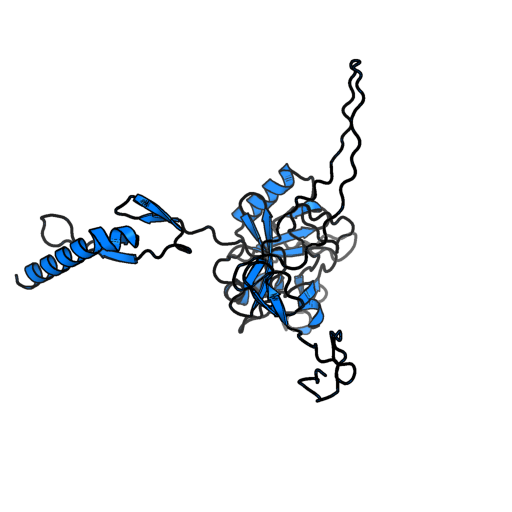.966 -0.448 25.316 1.00 80.56 296 THR A C 1
ATOM 2372 O O . THR A 1 296 ? -13.246 -1.637 25.464 1.00 80.56 296 THR A O 1
ATOM 2375 N N . PHE A 1 297 ? -13.282 0.230 24.221 1.00 73.25 297 PHE A N 1
ATOM 2376 C CA . PHE A 1 297 ? -14.003 -0.327 23.092 1.00 73.25 297 PHE A CA 1
ATOM 2377 C C . PHE A 1 297 ? -13.325 0.085 21.796 1.00 73.25 297 PHE A C 1
ATOM 2379 O O . PHE A 1 297 ? -12.936 1.234 21.630 1.00 73.25 297 PHE A O 1
ATOM 2386 N N . ASN A 1 298 ? -13.267 -0.837 20.845 1.00 68.81 298 ASN A N 1
ATOM 2387 C CA . ASN A 1 298 ? -12.887 -0.527 19.475 1.00 68.81 298 ASN A CA 1
ATOM 2388 C C . ASN A 1 298 ? -14.064 0.179 18.780 1.00 68.81 298 ASN A C 1
ATOM 2390 O O . ASN A 1 298 ? -15.112 -0.448 18.606 1.00 68.81 298 ASN A O 1
ATOM 2394 N N . ALA A 1 299 ? -13.898 1.451 18.407 1.00 63.59 299 ALA A N 1
ATOM 2395 C CA . ALA A 1 299 ? -14.929 2.285 17.784 1.00 63.59 299 ALA A CA 1
ATOM 2396 C C . ALA A 1 299 ? -15.431 1.716 16.449 1.00 63.59 299 ALA A C 1
ATOM 2398 O O . ALA A 1 299 ? -16.607 1.848 16.126 1.00 63.59 299 ALA A O 1
ATOM 2399 N N . SER A 1 300 ? -14.560 1.031 15.705 1.00 59.28 300 SER A N 1
ATOM 2400 C CA . SER A 1 300 ? -14.873 0.394 14.423 1.00 59.28 300 SER A CA 1
ATOM 2401 C C . SER A 1 300 ? -15.739 -0.860 14.590 1.00 59.28 300 SER A C 1
ATOM 2403 O O . SER A 1 300 ? -16.426 -1.266 13.658 1.00 59.28 300 SER A O 1
ATOM 2405 N N . LYS A 1 301 ? -15.709 -1.495 15.772 1.00 55.91 301 LYS A N 1
ATOM 2406 C CA . LYS A 1 301 ? -16.451 -2.736 16.073 1.00 55.91 301 LYS A CA 1
ATOM 2407 C C . LYS A 1 301 ? -17.615 -2.549 17.047 1.00 55.91 301 LYS A C 1
ATOM 2409 O O . LYS A 1 301 ? -18.466 -3.427 17.140 1.00 55.91 301 LYS A O 1
ATOM 2414 N N . ASN A 1 302 ? -17.650 -1.449 17.798 1.00 61.53 302 ASN A N 1
ATOM 2415 C CA . ASN A 1 302 ? -18.631 -1.221 18.855 1.00 61.53 302 ASN A CA 1
ATOM 2416 C C . ASN A 1 302 ? -19.291 0.151 18.689 1.00 61.53 302 ASN A C 1
ATOM 2418 O O . ASN A 1 302 ? -18.600 1.166 18.795 1.00 61.53 302 ASN A O 1
ATOM 2422 N N . PRO A 1 303 ? -20.622 0.221 18.512 1.00 59.38 303 PRO A N 1
ATOM 2423 C CA . PRO A 1 303 ? -21.316 1.497 18.451 1.00 59.38 303 PRO A CA 1
ATOM 2424 C C . PRO A 1 303 ? -21.238 2.207 19.812 1.00 59.38 303 PRO A C 1
ATOM 2426 O O . PRO A 1 303 ? -21.752 1.728 20.828 1.00 59.38 303 PRO A O 1
ATOM 2429 N N . ILE A 1 304 ? -20.593 3.372 19.825 1.00 65.19 304 ILE A N 1
ATOM 2430 C CA . ILE A 1 304 ? -20.528 4.304 20.956 1.00 65.19 304 ILE A CA 1
ATOM 2431 C C . ILE A 1 304 ? -21.258 5.569 20.529 1.00 65.19 304 ILE A C 1
ATOM 2433 O O . ILE A 1 304 ? -21.027 6.077 19.433 1.00 65.19 304 ILE A O 1
ATOM 2437 N N . LYS A 1 305 ? -22.140 6.087 21.386 1.00 67.50 305 LYS A N 1
ATOM 2438 C CA . LYS A 1 305 ? -22.777 7.383 21.142 1.00 67.50 305 LYS A CA 1
ATOM 2439 C C . LYS A 1 305 ? -22.032 8.489 21.866 1.00 67.50 305 LYS A C 1
ATOM 2441 O O . LYS A 1 305 ? -21.686 8.356 23.043 1.00 67.50 305 LYS A O 1
ATOM 2446 N N . THR A 1 306 ? -21.846 9.580 21.144 1.00 65.12 306 THR A N 1
ATOM 2447 C CA . THR A 1 306 ? -21.302 10.832 21.650 1.00 65.12 306 THR A CA 1
ATOM 2448 C C . THR A 1 306 ? -22.453 11.753 22.032 1.00 65.12 306 THR A C 1
ATOM 2450 O O . THR A 1 306 ? -23.422 11.870 21.283 1.00 65.12 306 THR A O 1
ATOM 2453 N N . PHE A 1 307 ? -22.354 12.384 23.197 1.00 61.38 307 PHE A N 1
ATOM 2454 C CA . PHE A 1 307 ? -23.305 13.384 23.665 1.00 61.38 307 PHE A CA 1
ATOM 2455 C C . PHE A 1 307 ? -22.542 14.605 24.160 1.00 61.38 307 PHE A C 1
ATOM 2457 O O . PHE A 1 307 ? -21.534 14.468 24.851 1.00 61.38 307 PHE A O 1
ATOM 2464 N N . GLU A 1 308 ? -23.041 15.783 23.828 1.00 57.88 308 GLU A N 1
ATOM 2465 C CA . GLU A 1 308 ? -22.590 17.042 24.411 1.00 57.88 308 GLU A CA 1
ATOM 2466 C C . GLU A 1 308 ? -23.366 17.282 25.709 1.00 57.88 308 GLU A C 1
ATOM 2468 O O . GLU A 1 308 ? -24.571 17.026 25.787 1.00 57.88 308 GLU A O 1
ATOM 2473 N N . GLN A 1 309 ? -22.664 17.694 26.760 1.00 59.00 309 GLN A N 1
ATOM 2474 C CA . GLN A 1 309 ? -23.260 18.081 28.034 1.00 59.00 309 GLN A CA 1
ATOM 2475 C C . GLN A 1 309 ? -23.141 19.587 28.231 1.00 59.00 309 GLN A C 1
ATOM 2477 O O . GLN A 1 309 ? -22.068 20.144 28.013 1.00 59.00 309 GLN A O 1
ATOM 2482 N N . GLU A 1 310 ? -24.202 20.196 28.768 1.00 55.03 310 GLU A N 1
ATOM 2483 C CA . GLU A 1 310 ? -24.136 21.503 29.417 1.00 55.03 310 GLU A CA 1
ATOM 2484 C C . GLU A 1 310 ? -24.326 21.343 30.952 1.00 55.03 310 GLU A C 1
ATOM 2486 O O . GLU A 1 310 ? -25.295 20.736 31.413 1.00 55.03 310 GLU A O 1
ATOM 2491 N N . TYR A 1 311 ? -23.404 21.948 31.720 1.00 54.56 311 TYR A N 1
ATOM 2492 C CA . TYR A 1 311 ? -23.461 22.358 33.146 1.00 54.56 311 TYR A CA 1
ATOM 2493 C C . TYR A 1 311 ? -22.870 21.488 34.276 1.00 54.56 311 TYR A C 1
ATOM 2495 O O . TYR A 1 311 ? -22.916 20.261 34.280 1.00 54.56 311 TYR A O 1
ATOM 2503 N N . ILE A 1 312 ? -22.326 22.224 35.265 1.00 49.16 312 ILE A N 1
ATOM 2504 C CA . ILE A 1 312 ? -21.631 21.798 36.494 1.00 49.16 312 ILE A CA 1
ATOM 2505 C C . ILE A 1 312 ? -22.546 22.009 37.715 1.00 49.16 312 ILE A C 1
ATOM 2507 O O . ILE A 1 312 ? -23.234 23.026 37.816 1.00 49.16 312 ILE A O 1
ATOM 2511 N N . ASP A 1 313 ? -22.509 21.048 38.641 1.00 47.88 313 ASP A N 1
ATOM 2512 C CA . ASP A 1 313 ? -23.267 20.977 39.895 1.00 47.88 313 ASP A CA 1
ATOM 2513 C C . ASP A 1 313 ? -23.367 22.309 40.669 1.00 47.88 313 ASP A C 1
ATOM 2515 O O . ASP A 1 313 ? -22.384 22.855 41.169 1.00 47.88 313 ASP A O 1
ATOM 2519 N N . GLY A 1 314 ? -24.602 22.794 40.838 1.00 51.19 314 GLY A N 1
ATOM 2520 C CA . GLY A 1 314 ? -24.978 23.716 41.917 1.00 51.19 314 GLY A CA 1
ATOM 2521 C C . GLY A 1 314 ? -24.683 25.210 41.731 1.00 51.19 314 GLY A C 1
ATOM 2522 O O . GLY A 1 314 ? -25.021 25.977 42.628 1.00 51.19 314 GLY A O 1
ATOM 2523 N N . SER A 1 315 ? -24.117 25.651 40.603 1.00 48.81 315 SER A N 1
ATOM 2524 C CA . SER A 1 315 ? -23.839 27.076 40.314 1.00 48.81 315 SER A CA 1
ATOM 2525 C C . SER A 1 315 ? -24.675 27.612 39.136 1.00 48.81 315 SER A C 1
ATOM 2527 O O . SER A 1 315 ? -25.183 26.807 38.351 1.00 48.81 315 SER A O 1
ATOM 2529 N N . PRO A 1 316 ? -24.835 28.946 38.967 1.00 48.94 316 PRO A N 1
ATOM 2530 C CA . PRO A 1 316 ? -25.465 29.521 37.781 1.00 48.94 316 PRO A CA 1
ATOM 2531 C C . PRO A 1 316 ? -24.769 28.997 36.524 1.00 48.94 316 PRO A C 1
ATOM 2533 O O . PRO A 1 316 ? -23.567 29.183 36.358 1.00 48.94 316 PRO A O 1
ATOM 2536 N N . ILE A 1 317 ? -25.546 28.296 35.701 1.00 51.72 317 ILE A N 1
ATOM 2537 C CA . ILE A 1 317 ? -25.323 27.881 34.311 1.00 51.72 317 ILE A CA 1
ATOM 2538 C C . ILE A 1 317 ? -24.043 28.497 33.686 1.00 51.72 317 ILE A C 1
ATOM 2540 O O . ILE A 1 317 ? -24.086 29.520 33.011 1.00 51.72 317 ILE A O 1
ATOM 2544 N N . GLN A 1 318 ? -22.879 27.861 33.888 1.00 52.94 318 GLN A N 1
ATOM 2545 C CA . GLN A 1 318 ? -21.674 28.112 33.084 1.00 52.94 318 GLN A CA 1
ATOM 2546 C C . GLN A 1 318 ? -21.595 27.051 31.987 1.00 52.94 318 GLN A C 1
ATOM 2548 O O . GLN A 1 318 ? -21.381 25.872 32.277 1.00 52.94 318 GLN A O 1
ATOM 2553 N N . LYS A 1 319 ? -21.810 27.460 30.732 1.00 51.09 319 LYS A N 1
ATOM 2554 C CA . LYS A 1 319 ? -21.725 26.562 29.574 1.00 51.09 319 LYS A CA 1
ATOM 2555 C C . LYS A 1 319 ? -20.282 26.091 29.432 1.00 51.09 319 LYS A C 1
ATOM 2557 O O . LYS A 1 319 ? -19.390 26.897 29.181 1.00 51.09 319 LYS A O 1
ATOM 2562 N N . LYS A 1 320 ? -20.053 24.796 29.614 1.00 54.59 320 LYS A N 1
ATOM 2563 C CA . LYS A 1 320 ? -18.844 24.121 29.148 1.00 54.59 320 LYS A CA 1
ATOM 2564 C C . LYS A 1 320 ? -19.307 22.926 28.343 1.00 54.59 320 LYS A C 1
ATOM 2566 O O . LYS A 1 320 ? -19.916 22.031 28.923 1.00 54.59 320 LYS A O 1
ATOM 2571 N N . ASP A 1 321 ? -19.017 22.937 27.049 1.00 55.38 321 ASP A N 1
ATOM 2572 C CA . ASP A 1 321 ? -19.350 21.845 26.142 1.00 55.38 321 ASP A CA 1
ATOM 2573 C C . ASP A 1 321 ? -18.425 20.662 26.446 1.00 55.38 321 ASP A C 1
ATOM 2575 O O . ASP A 1 321 ? -17.279 20.599 25.997 1.00 55.38 321 ASP A O 1
ATOM 2579 N N . ILE A 1 322 ? -18.889 19.739 27.290 1.00 59.62 322 ILE A N 1
ATOM 2580 C CA . ILE A 1 322 ? -18.151 18.508 27.591 1.00 59.62 322 ILE A CA 1
ATOM 2581 C C . ILE A 1 322 ? -18.720 17.393 26.723 1.00 59.62 322 ILE A C 1
ATOM 2583 O O . ILE A 1 322 ? -19.875 16.997 26.871 1.00 59.62 322 ILE A O 1
ATOM 2587 N N . ILE A 1 323 ? -17.885 16.841 25.847 1.00 63.22 323 ILE A N 1
ATOM 2588 C CA . ILE A 1 323 ? -18.238 15.681 25.033 1.00 63.22 323 ILE A CA 1
ATOM 2589 C C . ILE A 1 323 ? -18.063 14.405 25.870 1.00 63.22 323 ILE A C 1
ATOM 2591 O O . ILE A 1 323 ? -16.958 14.095 26.316 1.00 63.22 323 ILE A O 1
ATOM 2595 N N . LYS A 1 324 ? -19.144 13.641 26.064 1.00 71.12 324 LYS A N 1
ATOM 2596 C CA . LYS A 1 324 ? -19.148 12.334 26.739 1.00 71.12 324 LYS A CA 1
ATOM 2597 C C . LYS A 1 324 ? -19.454 11.194 25.776 1.00 71.12 324 LYS A C 1
ATOM 2599 O O . LYS A 1 324 ? -20.379 11.270 24.969 1.00 71.12 324 LYS A O 1
ATOM 2604 N N . ARG A 1 325 ? -18.705 10.098 25.898 1.00 74.56 325 ARG A N 1
ATOM 2605 C CA . ARG A 1 325 ? -18.821 8.892 25.070 1.00 74.56 325 ARG A CA 1
ATOM 2606 C C . ARG A 1 325 ? -19.379 7.728 25.889 1.00 74.56 325 ARG A C 1
ATOM 2608 O O . ARG A 1 325 ? -18.793 7.289 26.884 1.00 74.56 325 ARG A O 1
ATOM 2615 N N . MET A 1 326 ? -20.528 7.199 25.469 1.00 74.88 326 MET A N 1
ATOM 2616 C CA . MET A 1 326 ? -21.226 6.111 26.163 1.00 74.88 326 MET A CA 1
ATOM 2617 C C . MET A 1 326 ? -21.327 4.857 25.299 1.00 74.88 326 MET A C 1
ATOM 2619 O O . MET A 1 326 ? -21.770 4.917 24.152 1.00 74.88 326 MET A O 1
ATOM 2623 N N . CYS A 1 327 ? -20.976 3.702 25.871 1.00 79.12 327 CYS A N 1
ATOM 2624 C CA . CYS A 1 327 ? -21.211 2.414 25.225 1.00 79.12 327 CYS A CA 1
ATOM 2625 C C . CYS A 1 327 ? -22.698 2.034 25.276 1.00 79.12 327 CYS A C 1
ATOM 2627 O O . CYS A 1 327 ? -23.432 2.468 26.168 1.00 79.12 327 CYS A O 1
ATOM 2629 N N . TYR A 1 328 ? -23.136 1.168 24.361 1.00 75.38 328 TYR A N 1
ATOM 2630 C CA . TYR A 1 328 ? -24.533 0.727 24.276 1.00 75.38 328 TYR A CA 1
ATOM 2631 C C . TYR A 1 328 ? -25.045 0.060 25.569 1.00 75.38 328 TYR A C 1
ATOM 2633 O O . TYR A 1 328 ? -26.184 0.277 25.984 1.00 75.38 328 TYR A O 1
ATOM 2641 N N . GLY A 1 329 ? -24.181 -0.684 26.273 1.00 75.31 329 GLY A N 1
ATOM 2642 C CA . GLY A 1 329 ? -24.507 -1.268 27.579 1.00 75.31 329 GLY A CA 1
ATOM 2643 C C . GLY A 1 329 ? -24.887 -0.204 28.615 1.00 75.31 329 GLY A C 1
ATOM 2644 O O . GLY A 1 329 ? -25.968 -0.269 29.200 1.00 75.31 329 GLY A O 1
ATOM 2645 N N . CYS A 1 330 ? -24.045 0.824 28.778 1.00 76.31 330 CYS A N 1
ATOM 2646 C CA . CYS A 1 330 ? -24.325 1.959 29.661 1.00 76.31 330 CYS A CA 1
ATOM 2647 C C . CYS A 1 330 ? -25.464 2.839 29.150 1.00 76.31 330 CYS A C 1
ATOM 2649 O O . CYS A 1 330 ? -26.179 3.417 29.961 1.00 76.31 330 CYS A O 1
ATOM 2651 N N . GLN A 1 331 ? -25.661 2.960 27.837 1.00 68.56 331 GLN A N 1
ATOM 2652 C CA . GLN A 1 331 ? -26.782 3.706 27.267 1.00 68.56 331 GLN A CA 1
ATOM 2653 C C . GLN A 1 331 ? -28.123 3.125 27.737 1.00 68.56 331 GLN A C 1
ATOM 2655 O O . GLN A 1 331 ? -29.037 3.880 28.077 1.00 68.56 331 GLN A O 1
ATOM 2660 N N . ASN A 1 332 ? -28.226 1.795 27.792 1.00 66.62 332 ASN A N 1
ATOM 2661 C CA . ASN A 1 332 ? -29.455 1.109 28.177 1.00 66.62 332 ASN A CA 1
ATOM 2662 C C . ASN A 1 332 ? -29.755 1.182 29.680 1.00 66.62 332 ASN A C 1
ATOM 2664 O O . ASN A 1 332 ? -30.928 1.229 30.037 1.00 66.62 332 ASN A O 1
ATOM 2668 N N . THR A 1 333 ? -28.736 1.232 30.545 1.00 66.06 333 THR A N 1
ATOM 2669 C CA . THR A 1 333 ? -28.910 1.293 32.012 1.00 66.06 333 THR A CA 1
ATOM 2670 C C . THR A 1 333 ? -28.814 2.707 32.583 1.00 66.06 333 THR A C 1
ATOM 2672 O O . THR A 1 333 ? -29.688 3.125 33.327 1.00 66.06 333 THR A O 1
ATOM 2675 N N . ILE A 1 334 ? -27.771 3.462 32.239 1.00 63.59 334 ILE A N 1
ATOM 2676 C CA . ILE A 1 334 ? -27.438 4.754 32.866 1.00 63.59 334 ILE A CA 1
ATOM 2677 C C . ILE A 1 334 ? -27.820 5.925 31.950 1.00 63.59 334 ILE A C 1
ATOM 2679 O O . ILE A 1 334 ? -28.309 6.954 32.413 1.00 63.59 334 ILE A O 1
ATOM 2683 N N . GLY A 1 335 ? -27.644 5.767 30.634 1.00 63.03 335 GLY A N 1
ATOM 2684 C CA . GLY A 1 335 ? -27.858 6.826 29.646 1.00 63.03 335 GLY A CA 1
ATOM 2685 C C . GLY A 1 335 ? -29.309 7.289 29.555 1.00 63.03 335 GLY A C 1
ATOM 2686 O O . GLY A 1 335 ? -29.557 8.489 29.518 1.00 63.03 335 GLY A O 1
ATOM 2687 N N . ARG A 1 336 ? -30.289 6.375 29.581 1.00 67.62 336 ARG A N 1
ATOM 2688 C CA . ARG A 1 336 ? -31.716 6.758 29.561 1.00 67.62 336 ARG A CA 1
ATOM 2689 C C . ARG A 1 336 ? -32.121 7.575 30.785 1.00 67.62 336 ARG A C 1
ATOM 2691 O O . ARG A 1 336 ? -32.829 8.569 30.634 1.00 67.62 336 ARG A O 1
ATOM 2698 N N . ASP A 1 337 ? -31.677 7.182 31.973 1.00 68.62 337 ASP A N 1
ATOM 2699 C CA . ASP A 1 337 ? -32.007 7.896 33.209 1.00 68.62 337 ASP A CA 1
ATOM 2700 C C . ASP A 1 337 ? -31.278 9.235 33.298 1.00 68.62 337 ASP A C 1
ATOM 2702 O O . ASP A 1 337 ? -31.864 10.230 33.729 1.00 68.62 337 ASP A O 1
ATOM 2706 N N . PHE A 1 338 ? -30.038 9.289 32.812 1.00 66.62 338 PHE A N 1
ATOM 2707 C CA . PHE A 1 338 ? -29.292 10.530 32.657 1.00 66.62 338 PHE A CA 1
ATOM 2708 C C . PHE A 1 338 ? -29.989 11.496 31.686 1.00 66.62 338 PHE A C 1
ATOM 2710 O O . PHE A 1 338 ? -30.278 12.625 32.071 1.00 66.62 338 PHE A O 1
ATOM 2717 N N . ILE A 1 339 ? -30.356 11.049 30.477 1.00 68.19 339 ILE A N 1
ATOM 2718 C CA . ILE A 1 339 ? -31.075 11.863 29.476 1.00 68.19 339 ILE A CA 1
ATOM 2719 C C . ILE A 1 339 ? -32.407 12.374 30.042 1.00 68.19 339 ILE A C 1
ATOM 2721 O O . ILE A 1 339 ? -32.747 13.545 29.882 1.00 68.19 339 ILE A O 1
ATOM 2725 N N . LYS A 1 340 ? -33.156 11.527 30.763 1.00 73.44 340 LYS A N 1
ATOM 2726 C CA . LYS A 1 340 ? -34.401 11.939 31.433 1.00 73.44 340 LYS A CA 1
ATOM 2727 C C . LYS A 1 340 ? -34.158 13.007 32.504 1.00 73.44 340 LYS A C 1
ATOM 2729 O O . LYS A 1 340 ? -34.944 13.951 32.600 1.00 73.44 340 LYS A O 1
ATOM 2734 N N . LYS A 1 341 ? -33.101 12.870 33.315 1.00 72.31 341 LYS A N 1
ATOM 2735 C CA . LYS A 1 341 ? -32.726 13.870 34.330 1.00 72.31 341 LYS A CA 1
ATOM 2736 C C . LYS A 1 341 ? -32.301 15.191 33.685 1.00 72.31 341 LYS A C 1
ATOM 2738 O O . LYS A 1 341 ? -32.770 16.232 34.139 1.00 72.31 341 LYS A O 1
ATOM 2743 N N . GLN A 1 342 ? -31.515 15.142 32.610 1.00 66.38 342 GLN A N 1
ATOM 2744 C CA . GLN A 1 342 ? -31.094 16.321 31.846 1.00 66.38 342 GLN A CA 1
ATOM 2745 C C . GLN A 1 342 ? -32.291 17.081 31.268 1.00 66.38 342 GLN A C 1
ATOM 2747 O O . GLN A 1 342 ? -32.509 18.240 31.611 1.00 66.38 342 GLN A O 1
ATOM 2752 N N . ALA A 1 343 ? -33.176 16.398 30.536 1.00 70.75 343 ALA A N 1
ATOM 2753 C CA . ALA A 1 343 ? -34.382 17.018 29.982 1.00 70.75 343 ALA A CA 1
ATOM 2754 C C . ALA A 1 343 ? -35.297 17.630 31.066 1.00 70.75 343 ALA A C 1
ATOM 2756 O O . ALA A 1 343 ? -35.999 18.617 30.830 1.00 70.75 343 ALA A O 1
ATOM 2757 N N . LYS A 1 344 ? -35.314 17.052 32.276 1.00 75.38 344 LYS A N 1
ATOM 2758 C CA . LYS A 1 344 ? -36.063 17.599 33.416 1.00 75.38 344 LYS A CA 1
ATOM 2759 C C . LYS A 1 344 ? -35.410 18.866 33.980 1.00 75.38 344 LYS A C 1
ATOM 2761 O O . LYS A 1 344 ? -36.138 19.796 34.326 1.00 75.38 344 LYS A O 1
ATOM 2766 N N . LEU A 1 345 ? -34.080 18.906 34.070 1.00 67.75 345 LEU A N 1
ATOM 2767 C CA . LEU A 1 345 ? -33.325 20.081 34.514 1.00 67.75 345 LEU A CA 1
ATOM 2768 C C . LEU A 1 345 ? -33.473 21.234 33.518 1.00 67.75 345 LEU A C 1
ATOM 2770 O O . LEU A 1 345 ? -33.872 22.322 33.923 1.00 67.75 345 LEU A O 1
ATOM 2774 N N . GLU A 1 346 ? -33.298 20.984 32.221 1.00 66.69 346 GLU A N 1
ATOM 2775 C CA . GLU A 1 346 ? -33.494 21.991 31.167 1.00 66.69 346 GLU A CA 1
ATOM 2776 C C . GLU A 1 346 ? -34.887 22.631 31.222 1.00 66.69 346 GLU A C 1
ATOM 2778 O O . GLU A 1 346 ? -35.027 23.851 31.161 1.00 66.69 346 GLU A O 1
ATOM 2783 N N . ARG A 1 347 ? -35.942 21.822 31.397 1.00 73.31 347 ARG A N 1
ATOM 2784 C CA . ARG A 1 347 ? -37.320 22.324 31.539 1.00 73.31 347 ARG A CA 1
ATOM 2785 C C . ARG A 1 347 ? -37.532 23.151 32.803 1.00 73.31 347 ARG A C 1
ATOM 2787 O O . ARG A 1 347 ? -38.402 24.016 32.803 1.00 73.31 347 ARG A O 1
ATOM 2794 N N . LYS A 1 348 ? -36.808 22.850 33.883 1.00 71.94 348 LYS A N 1
ATOM 2795 C CA . LYS A 1 348 ? -36.891 23.599 35.142 1.00 71.94 348 LYS A CA 1
ATOM 2796 C C . LYS A 1 348 ? -36.233 24.972 34.993 1.00 71.94 348 LYS A C 1
ATOM 2798 O O . LYS A 1 348 ? -36.827 25.953 35.417 1.00 71.94 348 LYS A O 1
ATOM 2803 N N . TYR A 1 349 ? -35.062 25.032 34.360 1.00 64.56 349 TYR A N 1
ATOM 2804 C CA . TYR A 1 349 ? -34.299 26.272 34.202 1.00 64.56 349 TYR A CA 1
ATOM 2805 C C . TYR A 1 349 ? -34.770 27.154 33.040 1.00 64.56 349 TYR A C 1
ATOM 2807 O O . TYR A 1 349 ? -34.643 28.360 33.139 1.00 64.56 349 TYR A O 1
ATOM 2815 N N . LYS A 1 350 ? -35.402 26.607 31.989 1.00 65.94 350 LYS A N 1
ATOM 2816 C CA . LYS A 1 350 ? -36.094 27.418 30.961 1.00 65.94 350 LYS A CA 1
ATOM 2817 C C . LYS A 1 350 ? -37.379 28.102 31.459 1.00 65.94 350 LYS A C 1
ATOM 2819 O O . LYS A 1 350 ? -37.974 28.871 30.713 1.00 65.94 350 LYS A O 1
ATOM 2824 N N . LYS A 1 351 ? -37.867 27.751 32.655 1.00 59.84 351 LYS A N 1
ATOM 2825 C CA . LYS A 1 351 ? -39.095 28.299 33.264 1.00 59.84 351 LYS A CA 1
ATOM 2826 C C . LYS A 1 351 ? -38.828 29.319 34.380 1.00 59.84 351 LYS A C 1
ATOM 2828 O O . LYS A 1 351 ? -39.794 29.849 34.923 1.00 59.84 351 LYS A O 1
ATOM 2833 N N . GLN A 1 352 ? -37.564 29.523 34.746 1.00 56.59 352 GLN A N 1
ATOM 2834 C CA . GLN A 1 352 ? -37.102 30.619 35.601 1.00 56.59 352 GLN A CA 1
ATOM 2835 C C . GLN A 1 352 ? -36.604 31.741 34.700 1.00 56.59 352 GLN A C 1
ATOM 2837 O O . GLN A 1 352 ? -36.785 32.907 35.106 1.00 56.59 352 GLN A O 1
#

pLDDT: mean 74.43, std 19.88, range [27.11, 97.5]

Nearest PDB structures (foldseek):
  7syx-assembly1_W  TM=5.700E-01  e=1.083E+00  Oryctolagus cuniculus
  6w2s-assembly1_W  TM=5.484E-01  e=1.356E+00  Oryctolagus cuniculus
  6zn5-assembly1_Z  TM=5.533E-01  e=1.699E+00  Homo sapiens
  5k0y-assembly1_b  TM=5.949E-01  e=1.902E+00  Oryctolagus cuniculus
  6p4g-assembly1_W  TM=5.587E-01  e=2.521E+00  Oryctolagus cuniculus

Radius of gyration: 29.55 Å; Cα contacts (8 Å, |Δi|>4): 565; chains: 1; bounding box: 70×79×69 Å

Foldseek 3Di:
DDADPPPRHDDDPPDQADPPPRHGDFDWDADPPPRDTHTPPDQADPVPGHGDDDDDDDDDDDDDDDDDDDDDDDDDDDPDPPPPPDPFDWDQFPVPRDIFTWWDQPNWIKTLAFQQDDFPDADKAAAPNDPVSCVVHNIWGFLVCQVVRAGPQWDFAAPVNLVVRQVSCVVPHVFLLCQDAPLAPSHDVVTSSHQAQQAKKDADDPPPPDDDDPDPVRIHGARHSFWAWEFHDNQLWIFIGGPGHTDTPPAAPFDPPDDPDTDGDRCSVPSSVMTHTYMIIGDDQPWDQAPPPRDTDRVVPFPKDKDWDWDDPDDPTDGDGDIGIHGPVCCVPPVVVVVVVRVVVVVVVVVD